Protein AF-A0A6A5AKL3-F1 (afdb_monomer)

Foldseek 3Di:
DDDDDDPPPPPPPPPDPDPCVVVDDDVVRCVVPVPVPPPVPPDDQDFLVRVDPPRAKEWEAQPDPLLLVLLCVQLVGDYHYDHDLDQADPVQGGDGWIDTRRDIGHPVCSVVVCVVPGNNQCVVDDPVVVVVLVVLVCLCVVQVVLLVLCQCQVPPVNVVPPNLVVNLVSYDPPVSVVVSVVVSVVSVVVSVVDPPQDDPVSSVVSVVVSVVVVVVQCVVECDPDSPHDGDDSSRSVPPD

Nearest PDB structures (foldseek):
  7vku-assembly1_C  TM=7.182E-01  e=6.098E-04  Saccharomyces cerevisiae S288C
  3lq7-assembly2_C-2  TM=6.218E-01  e=1.164E-03  Agrobacterium fabrum str. C58
  7e4i-assembly1_C  TM=6.374E-01  e=1.473E-03  Saccharomyces cerevisiae S288C

Radius of gyration: 26.68 Å; Cα contacts (8 Å, |Δi|>4): 228; chains: 1; bounding box: 89×41×74 Å

Mean predicted aligned error: 11.97 Å

Solvent-accessible surface area (backbone atoms only — not comparable to full-atom values): 14166 Å² total; per-residue (Å²): 142,82,80,90,87,80,90,78,74,87,81,65,81,76,70,72,74,59,87,65,58,77,75,50,80,49,70,69,56,42,70,75,40,59,65,82,73,35,81,88,62,69,71,76,83,42,44,12,81,75,74,37,98,83,48,57,35,32,38,38,23,47,64,86,57,56,52,62,55,37,46,30,60,77,59,68,52,77,65,44,82,41,80,46,73,52,65,55,43,96,90,78,42,64,54,35,33,36,40,28,64,68,43,79,34,50,56,89,48,38,63,59,51,42,38,74,77,71,54,54,67,66,71,88,51,52,73,68,57,49,54,50,49,52,53,51,47,49,47,43,59,65,50,46,47,50,40,48,49,38,49,46,45,58,35,67,66,45,19,65,73,48,47,39,56,54,51,32,71,61,30,58,87,72,51,28,70,51,51,47,55,53,50,33,55,52,50,41,49,53,51,68,70,44,85,86,61,89,44,76,66,53,38,51,50,53,44,50,54,52,51,51,54,54,48,56,48,39,73,73,25,89,37,96,30,74,76,17,90,51,83,43,70,69,57,34,69,72,72,119

InterPro domains:
  IPR019564 Mitochondrial outer membrane transport complex Sam37/metaxin, N-terminal domain [PF10568] (68-181)
  IPR050931 Mitochondrial Protein Transport Metaxin [PTHR12289] (57-230)

Organism: Aphanomyces astaci (NCBI:txid112090)

Structure (mmCIF, N/CA/C/O backbone):
data_AF-A0A6A5AKL3-F1
#
_entry.id   AF-A0A6A5AKL3-F1
#
loop_
_atom_site.group_PDB
_atom_site.id
_atom_site.type_symbol
_atom_site.label_atom_id
_atom_site.label_alt_id
_atom_site.label_comp_id
_atom_site.label_asym_id
_atom_site.label_entity_id
_atom_site.label_seq_id
_atom_site.pdbx_PDB_ins_code
_atom_site.Cartn_x
_atom_site.Cartn_y
_atom_site.Cartn_z
_atom_site.occupancy
_atom_site.B_iso_or_equiv
_atom_site.auth_seq_id
_atom_site.auth_comp_id
_atom_site.auth_asym_id
_atom_site.auth_atom_id
_atom_site.pdbx_PDB_model_num
ATOM 1 N N . MET A 1 1 ? -70.020 0.645 -52.527 1.00 44.66 1 MET A N 1
ATOM 2 C CA . MET A 1 1 ? -70.158 -0.423 -51.517 1.00 44.66 1 MET A CA 1
ATOM 3 C C . MET A 1 1 ? -69.100 -1.466 -51.843 1.00 44.66 1 MET A C 1
ATOM 5 O O . MET A 1 1 ? -69.405 -2.427 -52.521 1.00 44.66 1 MET A O 1
ATOM 9 N N . THR A 1 2 ? -67.854 -1.136 -51.493 1.00 36.78 2 THR A N 1
ATOM 10 C CA . THR A 1 2 ? -66.555 -1.801 -51.758 1.00 36.78 2 THR A CA 1
ATOM 11 C C . THR A 1 2 ? -65.515 -0.723 -51.408 1.00 36.78 2 THR A C 1
ATOM 13 O O . THR A 1 2 ? -65.758 0.434 -51.743 1.00 36.78 2 THR A O 1
ATOM 16 N N . ASP A 1 3 ? -64.355 -0.924 -50.810 1.00 37.22 3 ASP A N 1
ATOM 17 C CA . ASP A 1 3 ? -63.702 -2.020 -50.105 1.00 37.22 3 ASP A CA 1
ATOM 18 C C . ASP A 1 3 ? -62.396 -1.398 -49.533 1.00 37.22 3 ASP A C 1
ATOM 20 O O . ASP A 1 3 ? -61.970 -0.340 -50.000 1.00 37.22 3 ASP A O 1
ATOM 24 N N . ILE A 1 4 ? -61.752 -2.091 -48.593 1.00 47.25 4 ILE A N 1
ATOM 25 C CA . ILE A 1 4 ? -60.318 -1.999 -48.245 1.00 47.25 4 ILE A CA 1
ATOM 26 C C . ILE A 1 4 ? -59.830 -0.772 -47.447 1.00 47.25 4 ILE A C 1
ATOM 28 O O . ILE A 1 4 ? -59.664 0.332 -47.957 1.00 47.25 4 ILE A O 1
ATOM 32 N N . GLY A 1 5 ? -59.366 -1.058 -46.225 1.00 47.16 5 GLY A N 1
ATOM 33 C CA . GLY A 1 5 ? -58.162 -0.418 -45.684 1.00 47.16 5 GLY A CA 1
ATOM 34 C C . GLY A 1 5 ? -58.292 0.074 -44.249 1.00 47.16 5 GLY A C 1
ATOM 35 O O . GLY A 1 5 ? -58.806 1.158 -44.009 1.00 47.16 5 GLY A O 1
ATOM 36 N N . GLY A 1 6 ? -57.752 -0.686 -43.292 1.00 40.28 6 GLY A N 1
ATOM 37 C CA . GLY A 1 6 ? -57.503 -0.145 -41.949 1.00 40.28 6 GLY A CA 1
ATOM 38 C C . GLY A 1 6 ? -57.246 -1.150 -40.826 1.00 40.28 6 GLY A C 1
ATOM 39 O O . GLY A 1 6 ? -57.040 -0.732 -39.695 1.00 40.28 6 GLY A O 1
ATOM 40 N N . GLY A 1 7 ? -57.267 -2.459 -41.095 1.00 45.94 7 GLY A N 1
ATOM 41 C CA . GLY A 1 7 ? -57.290 -3.487 -40.046 1.00 45.94 7 GLY A CA 1
ATOM 42 C C . GLY A 1 7 ? -55.965 -4.158 -39.668 1.00 45.94 7 GLY A C 1
ATOM 43 O O . GLY A 1 7 ? -56.026 -5.221 -39.071 1.00 45.94 7 GLY A O 1
ATOM 44 N N . LEU A 1 8 ? -54.788 -3.625 -40.022 1.00 44.31 8 LEU A N 1
ATOM 45 C CA . LEU A 1 8 ? -53.516 -4.354 -39.811 1.00 44.31 8 LEU A CA 1
ATOM 46 C C . LEU A 1 8 ? -52.379 -3.564 -39.143 1.00 44.31 8 LEU A C 1
ATOM 48 O O . LEU A 1 8 ? -51.276 -4.085 -39.034 1.00 44.31 8 LEU A O 1
ATOM 52 N N . LEU A 1 9 ? -52.618 -2.337 -38.665 1.00 41.00 9 LEU A N 1
ATOM 53 C CA . LEU A 1 9 ? -51.565 -1.531 -38.020 1.00 41.00 9 LEU A CA 1
ATOM 54 C C . LEU A 1 9 ? -51.742 -1.330 -36.508 1.00 41.00 9 LEU A C 1
ATOM 56 O O . LEU A 1 9 ? -50.856 -0.765 -35.879 1.00 41.00 9 LEU A O 1
ATOM 60 N N . ASN A 1 10 ? -52.831 -1.826 -35.912 1.00 41.34 10 ASN A N 1
ATOM 61 C CA . ASN A 1 10 ? -53.106 -1.646 -34.478 1.00 41.34 10 ASN A CA 1
ATOM 62 C C . ASN A 1 10 ? -52.738 -2.863 -33.608 1.00 41.34 10 ASN A C 1
ATOM 64 O O . ASN A 1 10 ? -52.933 -2.810 -32.399 1.00 41.34 10 ASN A O 1
ATOM 68 N N . GLU A 1 11 ? -52.217 -3.945 -34.195 1.00 45.84 11 GLU A N 1
ATOM 69 C CA . GLU A 1 11 ? -51.835 -5.168 -33.460 1.00 45.84 11 GLU A CA 1
ATOM 70 C C . GLU A 1 11 ? -50.323 -5.370 -33.307 1.00 45.84 11 GLU A C 1
ATOM 72 O O . GLU A 1 11 ? -49.887 -6.365 -32.731 1.00 45.84 11 GLU A O 1
ATOM 77 N N . VAL A 1 12 ? -49.503 -4.426 -33.769 1.00 48.28 12 VAL A N 1
ATOM 78 C CA . VAL A 1 12 ? -48.074 -4.444 -33.452 1.00 48.28 12 VAL A CA 1
ATOM 79 C C . VAL A 1 12 ? -47.842 -3.417 -32.361 1.00 48.28 12 VAL A C 1
ATOM 81 O O . VAL A 1 12 ? -47.685 -2.227 -32.629 1.00 48.28 12 VAL A O 1
ATOM 84 N N . ASP A 1 13 ? -47.858 -3.889 -31.118 1.00 49.56 13 ASP A N 1
ATOM 85 C CA . ASP A 1 13 ? -47.362 -3.122 -29.986 1.00 49.56 13 ASP A CA 1
ATOM 86 C C . ASP A 1 13 ? -45.856 -2.893 -30.197 1.00 49.56 13 ASP A C 1
ATOM 88 O O . ASP A 1 13 ? -45.014 -3.750 -29.935 1.00 49.56 13 ASP A O 1
ATOM 92 N N . LEU A 1 14 ? -45.532 -1.749 -30.804 1.00 47.88 14 LEU A N 1
ATOM 93 C CA . LEU A 1 14 ? -44.171 -1.272 -31.054 1.00 47.88 14 LEU A CA 1
ATOM 94 C C . LEU A 1 14 ? -43.580 -0.591 -29.814 1.00 47.88 14 LEU A C 1
ATOM 96 O O . LEU A 1 14 ? -42.524 0.045 -29.910 1.00 47.88 14 LEU A O 1
ATOM 100 N N . SER A 1 15 ? -44.243 -0.688 -28.655 1.00 52.50 15 SER A N 1
ATOM 101 C CA . SER A 1 15 ? -43.593 -0.345 -27.404 1.00 52.50 15 SER A CA 1
ATOM 102 C C . SER A 1 15 ? -42.439 -1.325 -27.215 1.00 52.50 15 SER A C 1
ATOM 104 O O . SER A 1 15 ? -42.601 -2.521 -26.980 1.00 52.50 15 SER A O 1
ATOM 106 N N . PHE A 1 16 ? -41.221 -0.824 -27.417 1.00 43.81 16 PHE A N 1
ATOM 107 C CA . PHE A 1 16 ? -40.045 -1.562 -26.999 1.00 43.81 16 PHE A CA 1
ATOM 108 C C . PHE A 1 16 ? -40.252 -1.882 -25.518 1.00 43.81 16 PHE A C 1
ATOM 110 O O . PHE A 1 16 ? -40.498 -0.938 -24.758 1.00 43.81 16 PHE A O 1
ATOM 117 N N . PRO A 1 17 ? -40.193 -3.163 -25.103 1.00 54.91 17 PRO A N 1
ATOM 118 C CA . PRO A 1 17 ? -40.265 -3.489 -23.692 1.00 54.91 17 PRO A CA 1
ATOM 119 C C . PRO A 1 17 ? -39.217 -2.635 -22.994 1.00 54.91 17 PRO A C 1
ATOM 121 O O . PRO A 1 17 ? -38.074 -2.547 -23.467 1.00 54.91 17 PRO A O 1
ATOM 124 N N . ASP A 1 18 ? -39.638 -1.937 -21.938 1.00 50.28 18 ASP A N 1
ATOM 125 C CA . ASP A 1 18 ? -38.738 -1.116 -21.145 1.00 50.28 18 ASP A CA 1
ATOM 126 C C . ASP A 1 18 ? -37.506 -1.976 -20.849 1.00 50.28 18 ASP A C 1
ATOM 128 O O . ASP A 1 18 ? -37.629 -3.120 -20.405 1.00 50.28 18 ASP A O 1
ATOM 132 N N . ARG A 1 19 ? -36.306 -1.485 -21.179 1.00 51.09 19 ARG A N 1
ATOM 133 C CA . ARG A 1 19 ? -35.069 -2.286 -21.087 1.00 51.09 19 ARG A CA 1
ATOM 134 C C . ARG A 1 19 ? -34.845 -2.834 -19.672 1.00 51.09 19 ARG A C 1
ATOM 136 O O . ARG A 1 19 ? -34.068 -3.768 -19.489 1.00 51.09 19 ARG A O 1
ATOM 143 N N . ASN A 1 20 ? -35.537 -2.264 -18.689 1.00 46.25 20 ASN A N 1
ATOM 144 C CA . ASN A 1 20 ? -35.515 -2.666 -17.294 1.00 46.25 20 ASN A CA 1
ATOM 145 C C . ASN A 1 20 ? -36.512 -3.788 -16.936 1.00 46.25 20 ASN A C 1
ATOM 147 O O . ASN A 1 20 ? -36.347 -4.407 -15.887 1.00 46.25 20 ASN A O 1
ATOM 151 N N . ASP A 1 21 ? -37.501 -4.107 -17.775 1.00 47.94 21 ASP A N 1
ATOM 152 C CA . ASP A 1 21 ? -38.550 -5.095 -17.463 1.00 47.94 21 ASP A CA 1
ATOM 153 C C . ASP A 1 21 ? -38.011 -6.541 -17.484 1.00 47.94 21 ASP A C 1
ATOM 155 O O . ASP A 1 21 ? -38.439 -7.408 -16.725 1.00 47.94 21 ASP A O 1
ATOM 159 N N . THR A 1 22 ? -36.946 -6.794 -18.254 1.00 52.81 22 THR A N 1
ATOM 160 C CA . THR A 1 22 ? -36.224 -8.080 -18.254 1.00 52.81 22 THR A CA 1
ATOM 161 C C . THR A 1 22 ? -35.402 -8.335 -16.988 1.00 52.81 22 THR A C 1
ATOM 163 O O . THR A 1 22 ? -34.909 -9.447 -16.795 1.00 52.81 22 THR A O 1
ATOM 166 N N . L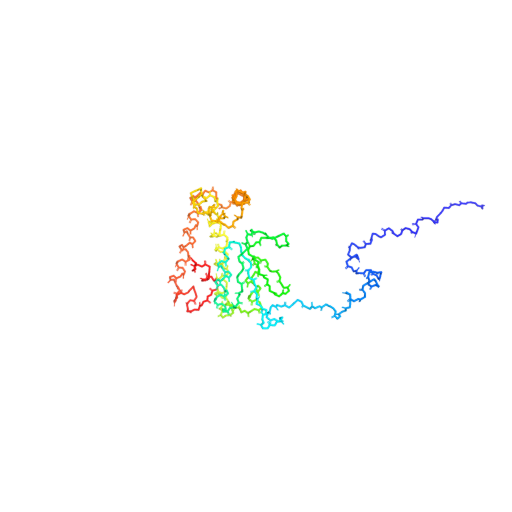EU A 1 23 ? -35.216 -7.325 -16.128 1.00 55.66 23 LEU A N 1
ATOM 167 C CA . LEU A 1 23 ? -34.532 -7.489 -14.839 1.00 55.66 23 LEU A CA 1
ATOM 168 C C . LEU A 1 23 ? -35.461 -8.085 -13.777 1.00 55.66 23 LEU A C 1
ATOM 170 O O . LEU A 1 23 ? -34.989 -8.638 -12.779 1.00 55.66 23 LEU A O 1
ATOM 174 N N . LEU A 1 24 ? -36.776 -7.992 -13.989 1.00 64.75 24 LEU A N 1
ATOM 175 C CA . LEU A 1 24 ? -37.756 -8.659 -13.153 1.00 64.75 24 LEU A CA 1
ATOM 176 C C . LEU A 1 24 ? -38.041 -10.060 -13.721 1.00 64.75 24 LEU A C 1
ATOM 178 O O . LEU A 1 24 ? -38.253 -10.227 -14.920 1.00 64.75 24 LEU A O 1
ATOM 182 N N . PRO A 1 25 ? -38.040 -11.107 -12.879 1.00 64.12 25 PRO A N 1
ATOM 183 C CA . PRO A 1 25 ? -38.287 -12.463 -13.347 1.00 64.12 25 PRO A CA 1
ATOM 184 C C . PRO A 1 25 ? -39.686 -12.572 -13.962 1.00 64.12 25 PRO A C 1
ATOM 186 O O . PRO A 1 25 ? -40.683 -12.285 -13.293 1.00 64.12 25 PRO A O 1
ATOM 189 N N . THR A 1 26 ? -39.765 -13.041 -15.207 1.00 75.56 26 THR A N 1
ATOM 190 C CA . THR A 1 26 ? -41.035 -13.351 -15.879 1.00 75.56 26 THR A CA 1
ATOM 191 C C . THR A 1 26 ? -41.8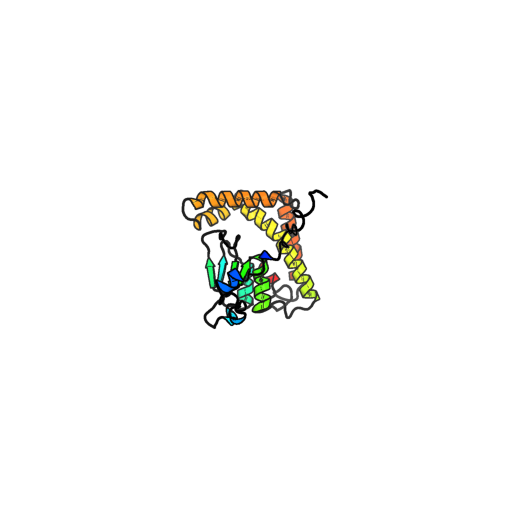07 -14.424 -15.114 1.00 75.56 26 THR A C 1
ATOM 193 O O . THR A 1 26 ? -41.207 -15.287 -14.466 1.00 75.56 26 THR A O 1
ATOM 196 N N . ASP A 1 27 ? -43.133 -14.449 -15.216 1.00 74.44 27 ASP A N 1
ATOM 197 C CA . ASP A 1 27 ? -43.942 -15.444 -14.496 1.00 74.44 27 ASP A CA 1
ATOM 198 C C . ASP A 1 27 ? -43.612 -16.884 -14.907 1.00 74.44 27 ASP A C 1
ATOM 200 O O . ASP A 1 27 ? -43.613 -17.789 -14.072 1.00 74.44 27 ASP A O 1
ATOM 204 N N . ARG A 1 28 ? -43.176 -17.082 -16.157 1.00 71.06 28 ARG A N 1
ATOM 205 C CA . ARG A 1 28 ? -42.618 -18.352 -16.638 1.00 71.06 28 ARG A CA 1
ATOM 206 C C . ARG A 1 28 ? -41.357 -18.760 -15.869 1.00 71.06 28 ARG A C 1
ATOM 208 O O . ARG A 1 28 ? -41.221 -19.923 -15.496 1.00 71.06 28 ARG A O 1
ATOM 215 N N . SER A 1 29 ? -40.448 -17.819 -15.606 1.00 67.12 29 SER A N 1
ATOM 216 C CA . SER A 1 29 ? -39.225 -18.072 -14.829 1.00 67.12 29 SER A CA 1
ATOM 217 C C . SER A 1 29 ? -39.513 -18.323 -13.343 1.00 67.12 29 SER A C 1
ATOM 219 O O . SER A 1 29 ? -38.907 -19.213 -12.745 1.00 67.12 29 SER A O 1
ATOM 221 N N . LYS A 1 30 ? -40.502 -17.627 -12.763 1.00 70.06 30 LYS A N 1
ATOM 222 C CA . LYS A 1 30 ? -40.974 -17.875 -11.391 1.00 70.06 30 LYS A CA 1
ATOM 223 C C . LYS A 1 30 ? -41.632 -19.247 -11.252 1.00 70.06 30 LYS A C 1
ATOM 225 O O . LYS A 1 30 ? -41.390 -19.930 -10.263 1.00 70.06 30 LYS A O 1
ATOM 230 N N . ALA A 1 31 ? -42.424 -19.663 -12.240 1.00 73.88 31 ALA A N 1
ATOM 231 C CA . ALA A 1 31 ? -43.065 -20.976 -12.258 1.00 73.88 31 ALA A CA 1
ATOM 232 C C . ALA A 1 31 ? -42.055 -22.118 -12.456 1.00 73.88 31 ALA A C 1
ATOM 234 O O . ALA A 1 31 ? -42.202 -23.175 -11.847 1.00 73.88 31 ALA A O 1
ATOM 235 N N . ALA A 1 32 ? -41.010 -21.899 -13.263 1.00 76.88 32 ALA A N 1
ATOM 236 C CA . ALA A 1 32 ? -39.935 -22.869 -13.468 1.00 76.88 32 ALA A CA 1
ATOM 237 C C . ALA A 1 32 ? -39.064 -23.063 -12.216 1.00 76.88 32 ALA A C 1
ATOM 239 O O . ALA A 1 32 ? -38.547 -24.157 -11.992 1.00 76.88 32 ALA A O 1
ATOM 240 N N . ASN A 1 33 ? -38.897 -22.019 -11.395 1.00 63.72 33 ASN A N 1
ATOM 241 C CA . ASN A 1 33 ? -38.080 -22.087 -10.187 1.00 63.72 33 ASN A CA 1
ATOM 242 C C . ASN A 1 33 ? -38.722 -21.325 -9.005 1.00 63.72 33 ASN A C 1
ATOM 244 O O . ASN A 1 33 ? -38.250 -20.265 -8.591 1.00 63.72 33 ASN A O 1
ATOM 248 N N . PRO A 1 34 ? -39.807 -21.853 -8.408 1.00 65.31 34 PRO A N 1
ATOM 249 C CA . PRO A 1 34 ? -40.588 -21.130 -7.399 1.00 65.31 34 PRO A CA 1
ATOM 250 C C . PRO A 1 34 ? -39.818 -20.888 -6.092 1.00 65.31 34 PRO A C 1
ATOM 252 O O . PRO A 1 3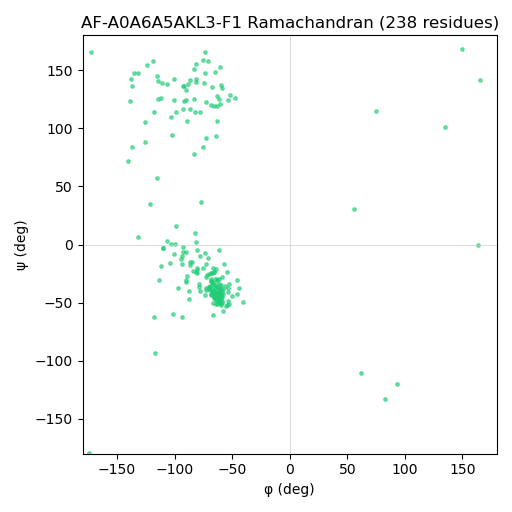4 ? -40.157 -19.990 -5.321 1.00 65.31 34 PRO A O 1
ATOM 255 N N . ARG A 1 35 ? -38.755 -21.666 -5.834 1.00 60.59 35 ARG A N 1
ATOM 256 C CA . ARG A 1 35 ? -37.922 -21.538 -4.629 1.00 60.59 35 ARG A CA 1
ATOM 257 C C . ARG A 1 35 ? -36.917 -20.389 -4.716 1.00 60.59 35 ARG A C 1
ATOM 259 O O . ARG A 1 35 ? -36.716 -19.723 -3.708 1.00 60.59 35 ARG A O 1
ATOM 266 N N . SER A 1 36 ? -36.328 -20.105 -5.880 1.00 60.03 36 SER A N 1
ATOM 267 C CA . SER A 1 36 ? -35.294 -19.059 -6.012 1.00 60.03 36 SER A CA 1
ATOM 268 C C . SER A 1 36 ? -35.830 -17.643 -5.790 1.00 60.03 36 SER A C 1
ATOM 270 O O . SER A 1 36 ? -35.084 -16.754 -5.391 1.00 60.03 36 SER A O 1
ATOM 272 N N . PHE A 1 37 ? -37.131 -17.435 -6.010 1.00 58.38 37 PHE A N 1
ATOM 273 C CA . PHE A 1 37 ? -37.787 -16.131 -5.875 1.00 58.38 37 PHE A CA 1
ATOM 274 C C . PHE A 1 37 ? -38.607 -15.984 -4.590 1.00 58.38 37 PHE A C 1
ATOM 276 O O . PHE A 1 37 ? -39.185 -14.924 -4.339 1.00 58.38 37 PHE A O 1
ATOM 283 N N . GLY A 1 38 ? -38.642 -17.016 -3.743 1.00 60.53 38 GLY A N 1
ATOM 284 C CA . GLY A 1 38 ? -39.269 -16.922 -2.433 1.00 60.53 38 GLY A CA 1
ATOM 285 C C . GLY A 1 38 ? -38.544 -15.890 -1.569 1.00 60.53 38 GLY A C 1
ATOM 286 O O . GLY A 1 38 ? -37.338 -15.985 -1.360 1.00 60.53 38 GLY A O 1
ATOM 287 N N . ARG A 1 39 ? -39.275 -14.926 -0.994 1.00 57.94 39 ARG A N 1
ATOM 288 C CA . ARG A 1 39 ? -38.720 -13.888 -0.095 1.00 57.94 39 ARG A CA 1
ATOM 289 C C . ARG A 1 39 ? -37.927 -14.473 1.089 1.00 57.94 39 ARG A C 1
ATOM 291 O O . ARG A 1 39 ? -37.042 -13.810 1.611 1.00 57.94 39 ARG A O 1
ATOM 298 N N . LYS A 1 40 ? -38.210 -15.728 1.461 1.00 57.25 40 LYS A N 1
ATOM 299 C CA . LYS A 1 40 ? -37.505 -16.507 2.495 1.00 57.25 40 LYS A CA 1
ATOM 300 C C . LYS A 1 40 ? -36.101 -16.993 2.088 1.00 57.25 40 LYS A C 1
ATOM 302 O O . LYS A 1 40 ? -35.345 -17.381 2.966 1.00 57.25 40 LYS A O 1
ATOM 307 N N . VAL A 1 41 ? -35.757 -16.998 0.796 1.00 57.28 41 VAL A N 1
ATOM 308 C CA . VAL A 1 41 ? -34.476 -17.523 0.271 1.00 57.28 41 VAL A CA 1
ATOM 309 C C . VAL A 1 41 ? -33.411 -16.430 0.116 1.00 57.28 41 VAL A C 1
ATOM 311 O O . VAL A 1 41 ? -32.230 -16.739 -0.016 1.00 57.28 41 VAL A O 1
ATOM 314 N N . ARG A 1 42 ? -33.781 -15.144 0.203 1.00 58.44 42 ARG A N 1
ATOM 315 C CA . ARG A 1 42 ? -32.807 -14.042 0.236 1.00 58.44 42 ARG A CA 1
ATOM 316 C C . ARG A 1 42 ? -32.098 -14.018 1.592 1.00 58.44 42 ARG A C 1
ATOM 318 O O . ARG A 1 42 ? -32.575 -13.396 2.536 1.00 58.44 42 ARG A O 1
ATOM 325 N N . VAL A 1 43 ? -30.970 -14.714 1.682 1.00 66.06 43 VAL A N 1
ATOM 326 C CA . VAL A 1 43 ? -30.049 -14.608 2.816 1.00 66.06 43 VAL A CA 1
ATOM 327 C C . VAL A 1 43 ? -29.339 -13.260 2.697 1.00 66.06 43 VAL A C 1
ATOM 329 O O . VAL A 1 43 ? -28.751 -12.973 1.655 1.00 66.06 43 VAL A O 1
ATOM 332 N N . LEU A 1 44 ? -29.434 -12.409 3.724 1.00 74.38 44 LEU A N 1
ATOM 333 C CA . LEU A 1 44 ? -28.621 -11.192 3.770 1.00 74.38 44 LEU A CA 1
ATOM 334 C C . LEU A 1 44 ? -27.142 -11.608 3.752 1.00 74.38 44 LEU A C 1
ATOM 336 O O . LEU A 1 44 ? -26.803 -12.568 4.449 1.00 74.38 44 LEU A O 1
ATOM 340 N N . PRO A 1 45 ? -26.270 -10.937 2.981 1.00 76.81 45 PRO A N 1
ATOM 341 C CA . PRO A 1 45 ? -24.851 -11.241 3.024 1.00 76.81 45 PRO A CA 1
ATOM 342 C C . PRO A 1 45 ? -24.349 -10.994 4.447 1.00 76.81 45 PRO A C 1
ATOM 344 O O . PRO A 1 45 ? -24.494 -9.901 4.989 1.00 76.81 45 PRO A O 1
ATOM 347 N N . LYS A 1 46 ? -23.814 -12.050 5.052 1.00 81.31 46 LYS A N 1
ATOM 348 C CA . LYS A 1 46 ? -23.231 -12.039 6.392 1.00 81.31 46 LYS A CA 1
ATOM 349 C C . LYS A 1 46 ? -21.716 -11.967 6.291 1.00 81.31 46 LYS A C 1
ATOM 351 O O . LYS A 1 46 ? -21.121 -12.604 5.415 1.00 81.31 46 LYS A O 1
ATOM 356 N N . THR A 1 47 ? -21.104 -11.223 7.201 1.00 82.75 47 THR A N 1
ATOM 357 C CA . THR A 1 47 ? -19.648 -11.219 7.392 1.00 82.75 47 THR A CA 1
ATOM 358 C C . THR A 1 47 ? -19.203 -12.510 8.078 1.00 82.75 47 THR A C 1
ATOM 360 O O . THR A 1 47 ? -20.012 -13.245 8.651 1.00 82.75 47 THR A O 1
ATOM 363 N N . SER A 1 48 ? -17.903 -12.802 8.059 1.00 80.06 48 SER A N 1
ATOM 364 C CA . SER A 1 48 ? -17.326 -13.959 8.762 1.00 80.06 48 SER A CA 1
ATOM 365 C C . SER A 1 48 ? -17.660 -13.928 10.250 1.00 80.06 48 SER A C 1
ATOM 367 O O . SER A 1 48 ? -17.933 -14.969 10.837 1.00 80.06 48 SER A O 1
ATOM 369 N N . ALA A 1 49 ? -17.709 -12.730 10.842 1.00 77.44 49 ALA A N 1
ATOM 370 C CA . ALA A 1 49 ? -18.067 -12.548 12.245 1.00 77.44 49 ALA A CA 1
ATOM 371 C C . ALA A 1 49 ? -19.497 -13.030 12.557 1.00 77.44 49 ALA A C 1
ATOM 373 O O . ALA A 1 49 ? -19.747 -13.597 13.618 1.00 77.44 49 ALA A O 1
ATOM 374 N N . GLU A 1 50 ? -20.428 -12.842 11.620 1.00 80.62 50 GLU A N 1
ATOM 375 C CA . GLU A 1 50 ? -21.831 -13.246 11.754 1.00 80.62 50 GLU A CA 1
ATOM 376 C C . GLU A 1 50 ? -22.098 -14.696 11.318 1.00 80.62 50 GLU A C 1
ATOM 378 O O . GLU A 1 50 ? -23.150 -15.259 11.638 1.00 80.62 50 GLU A O 1
ATOM 383 N N . LEU A 1 51 ? -21.178 -15.301 10.559 1.00 75.12 51 LEU A N 1
ATOM 384 C CA . LEU A 1 51 ? -21.323 -16.652 10.013 1.00 75.12 51 LEU A CA 1
ATOM 385 C C . LEU A 1 51 ? -20.962 -17.747 11.038 1.00 75.12 51 LEU A C 1
ATOM 387 O O . LEU A 1 51 ? -21.467 -18.863 10.931 1.00 75.12 51 LEU A O 1
ATOM 391 N N . GLY A 1 52 ? -20.150 -17.428 12.053 1.00 73.56 52 GLY A N 1
ATOM 392 C CA . GLY A 1 52 ? -19.838 -18.310 13.185 1.00 73.56 52 GLY A CA 1
ATOM 393 C C . GLY A 1 52 ? -18.434 -18.089 13.762 1.00 73.56 52 GLY A C 1
ATOM 394 O O . GLY A 1 52 ? -17.597 -17.439 13.148 1.00 73.56 52 GLY A O 1
ATOM 395 N N . SER A 1 53 ? -18.147 -18.670 14.934 1.00 62.91 53 SER A N 1
ATOM 396 C CA . SER A 1 53 ? -16.870 -18.488 15.656 1.00 62.91 53 SER A CA 1
ATOM 397 C C . SER A 1 53 ? -15.629 -19.027 14.930 1.00 62.91 53 SER A C 1
ATOM 399 O O . SER A 1 53 ? -14.514 -18.591 15.223 1.00 62.91 53 SER A O 1
ATOM 401 N N . ASP A 1 54 ? -15.812 -19.959 13.991 1.00 71.38 54 ASP A N 1
ATOM 402 C CA . ASP A 1 54 ? -14.723 -20.564 13.213 1.00 71.38 54 ASP A CA 1
ATOM 403 C C . ASP A 1 54 ? -14.461 -19.858 11.875 1.00 71.38 54 ASP A C 1
ATOM 405 O O . ASP A 1 54 ? -13.387 -20.026 11.293 1.00 71.38 54 ASP A O 1
ATOM 409 N N . ALA A 1 55 ? -15.399 -19.036 11.391 1.00 74.94 55 ALA A N 1
ATOM 410 C CA . ALA A 1 55 ? -15.222 -18.294 10.151 1.00 74.94 55 ALA A CA 1
ATOM 411 C C . ALA A 1 55 ? -14.324 -17.078 10.407 1.00 74.94 55 ALA A C 1
ATOM 413 O O . ALA A 1 55 ? -14.678 -16.151 11.135 1.00 74.94 55 ALA A O 1
ATOM 414 N N . ARG A 1 56 ? -13.131 -17.083 9.805 1.00 84.25 56 ARG A N 1
ATOM 415 C CA . ARG A 1 56 ? -12.176 -15.975 9.895 1.00 84.25 56 ARG A CA 1
ATOM 416 C C . ARG A 1 56 ? -12.047 -15.286 8.542 1.00 84.25 56 ARG A C 1
ATOM 418 O O . ARG A 1 56 ? -11.936 -15.988 7.535 1.00 84.25 56 ARG A O 1
ATOM 425 N N . PRO A 1 57 ? -11.985 -13.946 8.515 1.00 89.62 57 PRO A N 1
ATOM 426 C CA . PRO A 1 57 ? -11.697 -13.224 7.289 1.00 89.62 57 PRO A CA 1
ATOM 427 C C . PRO A 1 57 ? -10.331 -13.654 6.736 1.00 89.62 57 PRO A C 1
ATOM 429 O O . PRO A 1 57 ? -9.351 -13.791 7.481 1.00 89.62 57 PRO A O 1
ATOM 432 N N . SER A 1 58 ? -10.271 -13.897 5.428 1.00 91.00 58 SER A N 1
ATOM 433 C CA . SER A 1 58 ? -9.061 -14.341 4.735 1.00 91.00 58 SER A CA 1
ATOM 434 C C . SER A 1 58 ? -8.572 -13.281 3.757 1.00 91.00 58 SER A C 1
ATOM 436 O O . SER A 1 58 ? -9.314 -12.804 2.903 1.00 91.00 58 SER A O 1
ATOM 438 N N . LEU A 1 59 ? -7.310 -12.884 3.905 1.00 92.38 59 LEU A N 1
ATOM 439 C CA . LEU A 1 59 ? -6.662 -11.900 3.046 1.00 92.38 59 LEU A CA 1
ATOM 440 C C . LEU A 1 59 ? -5.825 -12.638 2.006 1.00 92.38 59 LEU A C 1
ATOM 442 O O . LEU A 1 59 ? -4.830 -13.277 2.352 1.00 92.38 59 LEU A O 1
ATOM 446 N N . HIS A 1 60 ? -6.218 -12.528 0.744 1.00 91.81 60 HIS A N 1
ATOM 447 C CA . HIS A 1 60 ? -5.445 -13.023 -0.383 1.00 91.81 60 HIS A CA 1
ATOM 448 C C . HIS A 1 60 ? -4.537 -11.909 -0.889 1.00 91.81 60 HIS A C 1
ATOM 450 O O . HIS A 1 60 ? -5.005 -10.827 -1.240 1.00 91.81 60 HIS A O 1
ATOM 456 N N . GLN A 1 61 ? -3.237 -12.169 -0.940 1.00 91.00 61 GLN A N 1
ATOM 457 C CA . GLN A 1 61 ? -2.248 -11.188 -1.376 1.00 91.00 61 GLN A CA 1
ATOM 458 C C . GLN A 1 61 ? -1.212 -11.842 -2.284 1.00 91.00 61 GLN A C 1
ATOM 460 O O . GLN A 1 61 ? -0.824 -12.987 -2.060 1.00 91.00 61 GLN A O 1
ATOM 465 N N . PHE A 1 62 ? -0.773 -11.122 -3.312 1.00 88.06 62 PHE A N 1
ATOM 466 C CA . PHE A 1 62 ? 0.354 -11.535 -4.151 1.00 88.06 62 PHE A CA 1
ATOM 467 C C . PHE A 1 62 ? 1.610 -10.768 -3.743 1.00 88.06 62 PHE A C 1
ATOM 469 O O . PHE A 1 62 ? 2.574 -11.353 -3.253 1.00 88.06 62 PHE A O 1
ATOM 476 N N . PHE A 1 63 ? 1.552 -9.439 -3.846 1.00 86.50 63 PHE A N 1
ATOM 477 C CA . PHE A 1 63 ? 2.462 -8.568 -3.116 1.00 86.50 63 PHE A CA 1
ATOM 478 C C . PHE A 1 63 ? 1.949 -8.391 -1.687 1.00 86.50 63 PHE A C 1
ATOM 480 O O . PHE A 1 63 ? 0.734 -8.324 -1.489 1.00 86.50 63 PHE A O 1
ATOM 487 N N . PRO A 1 64 ? 2.838 -8.342 -0.686 1.00 85.44 64 PRO A N 1
ATOM 488 C CA . PRO A 1 64 ? 2.417 -8.185 0.696 1.00 85.44 64 PRO A CA 1
ATOM 489 C C . PRO A 1 64 ? 1.709 -6.836 0.886 1.00 85.44 64 PRO A C 1
ATOM 491 O O . PRO A 1 64 ? 2.297 -5.778 0.671 1.00 85.44 64 PRO A O 1
ATOM 494 N N . ALA A 1 65 ? 0.443 -6.883 1.299 1.00 88.25 65 ALA A N 1
ATOM 495 C CA . ALA A 1 65 ? -0.367 -5.703 1.592 1.00 88.25 65 ALA A CA 1
ATOM 496 C C . ALA A 1 65 ? -0.077 -5.221 3.019 1.00 88.25 65 ALA A C 1
ATOM 498 O O . ALA A 1 65 ? -0.799 -5.540 3.969 1.00 88.25 65 ALA A O 1
ATOM 499 N N . TRP A 1 66 ? 1.057 -4.538 3.191 1.00 88.25 66 TRP A N 1
ATOM 500 C CA . TRP A 1 66 ? 1.560 -4.158 4.513 1.00 88.25 66 TRP A CA 1
ATOM 501 C C . TRP A 1 66 ? 0.615 -3.245 5.287 1.00 88.25 66 TRP A C 1
ATOM 503 O O . TRP A 1 66 ? 0.500 -3.373 6.502 1.00 88.25 66 TRP A O 1
ATOM 513 N N . ASP A 1 67 ? -0.101 -2.380 4.582 1.00 88.12 67 ASP A N 1
ATOM 514 C CA . ASP A 1 67 ? -1.100 -1.473 5.131 1.00 88.12 67 ASP A CA 1
ATOM 515 C C . ASP A 1 67 ? -2.254 -2.225 5.813 1.00 88.12 67 ASP A C 1
ATOM 517 O O . ASP A 1 67 ? -2.570 -1.966 6.976 1.00 88.12 67 ASP A O 1
ATOM 521 N N . VAL A 1 68 ? -2.836 -3.212 5.127 1.00 90.44 68 VAL A N 1
ATOM 522 C CA . VAL A 1 68 ? -3.925 -4.048 5.647 1.00 90.44 68 VAL A CA 1
ATOM 523 C C . VAL A 1 68 ? -3.422 -4.943 6.777 1.00 90.44 68 VAL A C 1
ATOM 525 O O . VAL A 1 68 ? -4.090 -5.081 7.804 1.00 90.44 68 VAL A O 1
ATOM 528 N N . GLN A 1 69 ? -2.232 -5.534 6.625 1.00 91.19 69 GLN A N 1
ATOM 529 C CA . GLN A 1 69 ? -1.638 -6.373 7.668 1.00 91.19 69 GLN A CA 1
ATOM 530 C C . GLN A 1 69 ? -1.354 -5.579 8.947 1.00 91.19 69 GLN A C 1
ATOM 532 O O . GLN A 1 69 ? -1.651 -6.058 10.043 1.00 91.19 69 GLN A O 1
ATOM 537 N N . ALA A 1 70 ? -0.794 -4.375 8.822 1.00 89.25 70 ALA A N 1
ATOM 538 C CA . ALA A 1 70 ? -0.538 -3.493 9.950 1.00 89.25 70 ALA A CA 1
ATOM 539 C C . ALA A 1 70 ? -1.854 -3.086 10.618 1.00 89.25 70 ALA A C 1
ATOM 541 O O . ALA A 1 70 ? -1.995 -3.257 11.830 1.00 89.25 70 ALA A O 1
ATOM 542 N N . TYR A 1 71 ? -2.847 -2.653 9.831 1.00 89.00 71 TYR A N 1
ATOM 543 C CA . TYR A 1 71 ? -4.173 -2.298 10.338 1.00 89.00 71 TYR A CA 1
ATOM 544 C C . TYR A 1 71 ? -4.789 -3.432 11.162 1.00 89.00 71 TYR A C 1
ATOM 546 O O . TYR A 1 71 ? -5.219 -3.224 12.294 1.00 89.00 71 TYR A O 1
ATOM 554 N N . ALA A 1 72 ? -4.775 -4.653 10.630 1.00 89.69 72 ALA A N 1
ATOM 555 C CA . ALA A 1 72 ? -5.339 -5.810 11.307 1.00 89.69 72 ALA A CA 1
ATOM 556 C C . ALA A 1 72 ? -4.623 -6.158 12.614 1.00 89.69 72 ALA A C 1
ATOM 558 O O . ALA A 1 72 ? -5.278 -6.547 13.581 1.00 89.69 72 ALA A O 1
ATOM 559 N N . ARG A 1 73 ? -3.295 -5.990 12.665 1.00 88.94 73 ARG A N 1
ATOM 560 C CA . ARG A 1 73 ? -2.510 -6.187 13.891 1.00 88.94 73 ARG A CA 1
ATOM 561 C C . ARG A 1 73 ? -2.867 -5.151 14.954 1.00 88.94 73 ARG A C 1
ATOM 563 O O . ARG A 1 73 ? -3.103 -5.537 16.092 1.00 88.94 73 ARG A O 1
ATOM 570 N N . PHE A 1 74 ? -2.969 -3.872 14.591 1.00 85.81 74 PHE A N 1
ATOM 571 C CA . PHE A 1 74 ? -3.373 -2.815 15.530 1.00 85.81 74 PHE A CA 1
ATOM 572 C C . PHE A 1 74 ? -4.836 -2.934 15.969 1.00 85.81 74 PHE A C 1
ATOM 574 O O . PHE A 1 74 ? -5.183 -2.591 17.099 1.00 85.81 74 PHE A O 1
ATOM 581 N N . ALA A 1 75 ? -5.698 -3.448 15.094 1.00 86.75 75 ALA A N 1
ATOM 582 C CA . ALA A 1 75 ? -7.092 -3.726 15.404 1.00 86.75 75 ALA A CA 1
ATOM 583 C C . ALA A 1 75 ? -7.302 -5.056 16.155 1.00 86.75 75 ALA A C 1
ATOM 585 O O . ALA A 1 75 ? -8.427 -5.326 16.569 1.00 86.75 75 ALA A O 1
ATOM 586 N N . GLU A 1 76 ? -6.245 -5.856 16.357 1.00 87.81 76 GLU A N 1
ATOM 587 C CA . GLU A 1 76 ? -6.275 -7.194 16.975 1.00 87.81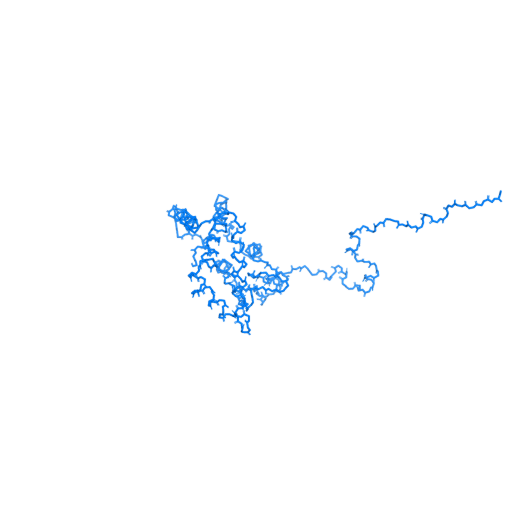 76 GLU A CA 1
ATOM 588 C C . GLU A 1 76 ? -7.239 -8.176 16.273 1.00 87.81 76 GLU A C 1
ATOM 590 O O . GLU A 1 76 ? -7.795 -9.095 16.879 1.00 87.81 76 GLU A O 1
ATOM 595 N N . ILE A 1 77 ? -7.428 -8.007 14.960 1.00 87.94 77 ILE A N 1
ATOM 596 C CA . ILE A 1 77 ? -8.309 -8.849 14.146 1.00 87.94 77 ILE A CA 1
ATOM 597 C C . ILE A 1 77 ? -7.551 -10.114 13.732 1.00 87.94 77 ILE A C 1
ATOM 599 O O . ILE A 1 77 ? -6.493 -10.059 13.101 1.00 87.94 77 ILE A O 1
ATOM 603 N N . LYS A 1 78 ? -8.119 -11.283 14.041 1.00 87.06 78 LYS A N 1
ATOM 604 C CA . LYS A 1 78 ? -7.570 -12.588 13.639 1.00 87.06 78 LYS A CA 1
ATOM 605 C C . LYS A 1 78 ? -7.824 -12.850 12.148 1.00 87.06 78 LYS A C 1
ATOM 607 O O . LYS A 1 78 ? -8.783 -13.534 11.798 1.00 87.06 78 LYS A O 1
ATOM 612 N N . LEU A 1 79 ? -6.958 -12.322 11.284 1.00 88.31 79 LEU A N 1
ATOM 613 C CA . LEU A 1 79 ? -6.970 -12.590 9.840 1.00 88.31 79 LEU A CA 1
ATOM 614 C C . LEU A 1 79 ? -6.181 -13.851 9.477 1.00 88.31 79 LEU A C 1
ATOM 616 O O . LEU A 1 79 ? -5.090 -14.088 9.998 1.00 88.31 79 LEU A O 1
ATOM 620 N N . HIS A 1 80 ? -6.699 -14.618 8.520 1.00 90.50 80 HIS A N 1
ATOM 621 C CA . HIS A 1 80 ? -5.951 -15.685 7.860 1.00 90.50 80 HIS A CA 1
ATOM 622 C C . HIS A 1 80 ? -5.275 -15.143 6.592 1.00 90.50 80 HIS A C 1
ATOM 624 O O . HIS A 1 80 ? -5.952 -14.706 5.664 1.00 90.50 80 HIS A O 1
ATOM 630 N N . MET A 1 81 ? -3.943 -15.156 6.540 1.00 91.25 81 MET A N 1
ATOM 631 C CA . MET A 1 81 ? -3.186 -14.651 5.389 1.00 91.25 81 MET A CA 1
ATOM 632 C C . MET A 1 81 ? -2.941 -15.776 4.384 1.00 91.25 81 MET A C 1
ATOM 634 O O . MET A 1 81 ? -2.363 -16.805 4.729 1.00 91.25 81 MET A O 1
ATOM 638 N N . VAL A 1 82 ? -3.360 -15.570 3.137 1.00 90.62 82 VAL A N 1
ATOM 639 C CA . VAL A 1 82 ? -3.149 -16.501 2.027 1.00 90.62 82 VAL A CA 1
ATOM 640 C C . VAL A 1 82 ? -2.296 -15.813 0.974 1.00 90.62 82 VAL A C 1
ATOM 642 O O . VAL A 1 82 ? -2.729 -14.860 0.325 1.00 90.62 82 VAL A O 1
ATOM 645 N N . ASN A 1 83 ? -1.080 -16.314 0.776 1.00 90.12 83 ASN A N 1
ATOM 646 C CA . ASN A 1 83 ? -0.226 -15.829 -0.299 1.00 90.12 83 ASN A CA 1
ATOM 647 C C . ASN A 1 83 ? -0.629 -16.523 -1.603 1.00 90.12 83 ASN A C 1
ATOM 649 O O . ASN A 1 83 ? -0.496 -17.740 -1.740 1.00 90.12 83 ASN A O 1
ATOM 653 N N . SER A 1 84 ? -1.151 -15.739 -2.541 1.00 86.75 84 SER A N 1
ATOM 654 C CA . SER A 1 84 ? -1.478 -16.195 -3.886 1.00 86.75 84 SER A CA 1
ATOM 655 C C . SER A 1 84 ? -0.205 -16.403 -4.699 1.00 86.75 84 SER A C 1
ATOM 657 O O . SER A 1 84 ? 0.773 -15.671 -4.554 1.00 86.75 84 SER A O 1
ATOM 659 N N . GLN A 1 85 ? -0.243 -17.380 -5.602 1.00 84.25 85 GLN A N 1
ATOM 660 C CA . GLN A 1 85 ? 0.813 -17.590 -6.591 1.00 84.25 85 GLN A CA 1
ATOM 661 C C . GLN A 1 85 ? 0.687 -16.649 -7.789 1.00 84.25 85 GLN A C 1
ATOM 663 O O . GLN A 1 85 ? 1.674 -16.430 -8.478 1.00 84.25 85 GLN A O 1
ATOM 668 N N . TYR A 1 86 ? -0.506 -16.108 -8.048 1.00 85.25 86 TYR A N 1
ATOM 669 C CA . TYR A 1 86 ? -0.792 -15.279 -9.217 1.00 85.25 86 TYR A CA 1
ATOM 670 C C . TYR A 1 86 ? -1.151 -13.851 -8.798 1.00 85.25 86 TYR A C 1
ATOM 672 O O . TYR A 1 86 ? -1.787 -13.683 -7.755 1.00 85.25 86 TYR A O 1
ATOM 680 N N . PRO A 1 87 ? -0.771 -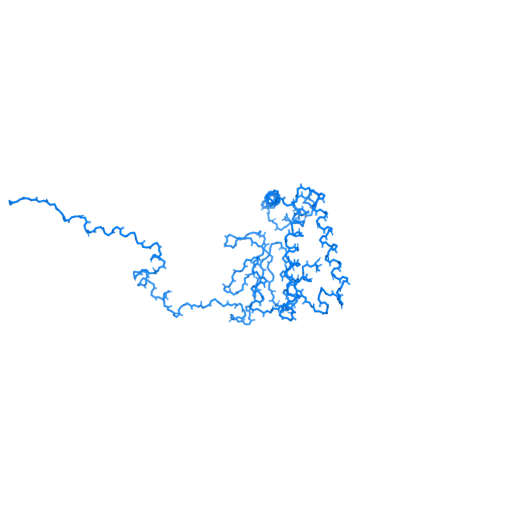12.832 -9.593 1.00 81.81 87 PRO A N 1
ATOM 681 C CA . PRO A 1 87 ? -1.025 -11.424 -9.278 1.00 81.81 87 PRO A CA 1
ATOM 682 C C . PRO A 1 87 ? -2.502 -11.022 -9.369 1.00 81.81 87 PRO A C 1
ATOM 684 O O . PRO A 1 87 ? -2.924 -10.078 -8.704 1.00 81.81 87 PRO A O 1
ATOM 687 N N . GLU A 1 88 ? -3.280 -11.735 -10.178 1.00 82.62 88 GLU A N 1
ATOM 688 C CA . GLU A 1 88 ? -4.681 -11.439 -10.462 1.00 82.62 88 GLU A CA 1
ATOM 689 C C . GLU A 1 88 ? -5.493 -12.739 -10.392 1.00 82.62 88 GLU A C 1
ATOM 691 O O . GLU A 1 88 ? -4.986 -13.817 -10.721 1.00 82.62 88 GLU A O 1
ATOM 696 N N . TYR A 1 89 ? -6.752 -12.633 -9.969 1.00 80.25 89 TYR A N 1
ATOM 697 C CA . TYR A 1 89 ? -7.739 -13.701 -10.098 1.00 80.25 89 TYR A CA 1
ATOM 698 C C . TYR A 1 89 ? -8.741 -13.351 -11.194 1.00 80.25 89 TYR A C 1
ATOM 700 O O . TYR A 1 89 ? -9.241 -12.231 -11.237 1.00 80.25 89 TYR A O 1
ATOM 708 N N . GLU A 1 90 ? -9.106 -14.334 -12.016 1.00 69.81 90 GLU A N 1
ATOM 709 C CA . GLU A 1 90 ? -10.047 -14.174 -13.139 1.00 69.81 90 GLU A CA 1
ATOM 710 C C . GLU A 1 90 ? -11.389 -13.541 -12.728 1.00 69.81 90 GLU A C 1
ATOM 712 O O . GLU A 1 90 ? -11.994 -12.794 -13.490 1.00 69.81 90 GLU A O 1
ATOM 717 N N . THR A 1 91 ? -11.867 -13.824 -11.513 1.00 68.44 91 THR A N 1
ATOM 718 C CA . THR A 1 91 ? -13.184 -13.376 -11.037 1.00 68.44 91 THR A CA 1
ATOM 719 C C . THR A 1 91 ? -13.168 -12.021 -10.340 1.00 68.44 91 THR A C 1
ATOM 721 O O . THR A 1 91 ? -14.174 -11.319 -10.368 1.00 68.44 91 THR A O 1
ATOM 724 N N . THR A 1 92 ? -12.062 -11.668 -9.680 1.00 67.31 92 THR A N 1
ATOM 725 C CA . THR A 1 92 ? -11.987 -10.477 -8.812 1.00 67.31 92 THR A CA 1
ATOM 726 C C . THR A 1 92 ? -11.070 -9.388 -9.367 1.00 67.31 92 THR A C 1
ATOM 728 O O . THR A 1 92 ? -11.167 -8.232 -8.964 1.00 67.31 92 THR A O 1
ATOM 731 N N . GLY A 1 93 ? -10.178 -9.731 -10.294 1.00 80.81 93 GLY A N 1
ATOM 732 C CA . GLY A 1 93 ? -9.151 -8.832 -10.800 1.00 80.81 93 GLY A CA 1
ATOM 733 C C . GLY A 1 93 ? -7.921 -8.788 -9.893 1.00 80.81 93 GLY A C 1
ATOM 734 O O . GLY A 1 93 ? -7.381 -9.828 -9.509 1.00 80.81 93 GLY A O 1
ATOM 735 N N . ALA A 1 94 ? -7.444 -7.579 -9.597 1.00 80.25 94 ALA A N 1
ATOM 736 C CA . ALA A 1 94 ? -6.163 -7.354 -8.933 1.00 80.25 94 ALA A CA 1
ATOM 737 C C . ALA A 1 94 ? -6.185 -7.689 -7.433 1.00 80.25 94 ALA A C 1
ATOM 739 O O . ALA A 1 94 ? -7.115 -7.335 -6.709 1.00 80.25 94 ALA A O 1
ATOM 740 N N . LEU A 1 95 ? -5.111 -8.326 -6.961 1.00 85.38 95 LEU A N 1
ATOM 741 C CA . LEU A 1 95 ? -4.831 -8.518 -5.538 1.00 85.38 95 LEU A CA 1
ATOM 742 C C . LEU A 1 95 ? -4.142 -7.277 -4.944 1.00 85.38 95 LEU A C 1
ATOM 744 O O . LEU A 1 95 ? -3.398 -6.607 -5.662 1.00 85.38 95 LEU A O 1
ATOM 748 N N . PRO A 1 96 ? -4.312 -6.975 -3.641 1.00 89.88 96 PRO A N 1
ATOM 749 C CA . PRO A 1 96 ? -4.905 -7.800 -2.581 1.00 89.88 96 PRO A CA 1
ATOM 750 C C . PRO A 1 96 ? -6.441 -7.800 -2.536 1.00 89.88 96 PRO A C 1
ATOM 752 O O . PRO A 1 96 ? -7.097 -6.845 -2.940 1.00 89.88 96 PRO A O 1
ATOM 755 N N . GLN A 1 97 ? -7.008 -8.871 -1.983 1.00 90.56 97 GLN A N 1
ATOM 756 C CA . GLN A 1 97 ? -8.450 -9.069 -1.840 1.00 90.56 97 GLN A CA 1
ATOM 757 C C . GLN A 1 97 ? -8.778 -9.635 -0.458 1.00 90.56 97 GLN A C 1
ATOM 759 O O . GLN A 1 97 ? -8.135 -10.582 0.001 1.00 90.56 97 GLN A O 1
ATOM 764 N N . LEU A 1 98 ? -9.815 -9.094 0.180 1.00 90.94 98 LEU A N 1
ATOM 765 C CA . LEU A 1 98 ? -10.343 -9.618 1.436 1.00 90.94 98 LEU A CA 1
ATOM 766 C C . LEU A 1 98 ? -11.596 -10.459 1.168 1.00 90.94 98 LEU A C 1
ATOM 768 O O . LEU A 1 98 ? -12.566 -9.979 0.587 1.00 90.94 98 LEU A O 1
ATOM 772 N N . ASN A 1 99 ? -11.570 -11.702 1.633 1.00 89.62 99 ASN A N 1
ATOM 773 C CA . ASN A 1 99 ? -12.709 -12.607 1.645 1.00 89.62 99 ASN A CA 1
ATOM 774 C C . ASN A 1 99 ? -13.267 -12.673 3.062 1.00 89.62 99 ASN A C 1
ATOM 776 O O . ASN A 1 99 ? -12.631 -13.224 3.965 1.00 89.62 99 ASN A O 1
ATOM 780 N N . ASP A 1 100 ? -14.450 -12.101 3.244 1.00 88.75 100 ASP A N 1
ATOM 781 C CA . ASP A 1 100 ? -15.119 -11.989 4.530 1.00 88.75 100 ASP A CA 1
ATOM 782 C C . ASP A 1 100 ? -16.536 -12.580 4.468 1.00 88.75 100 ASP A C 1
ATOM 784 O O . ASP A 1 100 ? -17.515 -11.891 4.184 1.00 88.75 100 ASP A O 1
ATOM 788 N N . GLY A 1 101 ? -16.651 -13.882 4.733 1.00 86.44 101 GLY A N 1
ATOM 789 C CA . GLY A 1 101 ? -17.916 -14.607 4.665 1.00 86.44 101 GLY A CA 1
ATOM 790 C C . GLY A 1 101 ? -18.482 -14.565 3.248 1.00 86.44 101 GLY A C 1
ATOM 791 O O . GLY A 1 101 ? -17.928 -15.172 2.333 1.00 86.44 101 GLY A O 1
ATOM 792 N N . HIS A 1 102 ? -19.584 -13.837 3.069 1.00 85.88 102 HIS A N 1
ATOM 793 C CA . HIS A 1 102 ? -20.198 -13.612 1.758 1.00 85.88 102 HIS A CA 1
ATOM 794 C C . HIS A 1 102 ? -19.675 -12.367 1.029 1.00 85.88 102 HIS A C 1
ATOM 796 O O . HIS A 1 102 ? -20.044 -12.144 -0.125 1.00 85.88 102 HIS A O 1
ATOM 802 N N . PHE A 1 103 ? -18.844 -11.554 1.682 1.00 86.94 103 PHE A N 1
ATOM 803 C CA . PHE A 1 103 ? -18.261 -10.358 1.094 1.00 86.94 103 PHE A CA 1
ATOM 804 C C . PHE A 1 103 ? -16.912 -10.657 0.454 1.00 86.94 103 PHE A C 1
ATOM 806 O O . PHE A 1 103 ? -16.055 -11.342 1.012 1.00 86.94 103 PHE A O 1
ATOM 813 N N . LEU A 1 104 ? -16.735 -10.086 -0.728 1.00 88.88 104 LEU A N 1
ATOM 814 C CA . LEU A 1 104 ? -15.526 -10.163 -1.522 1.00 88.88 104 LEU A CA 1
ATOM 815 C C . LEU A 1 104 ? -15.113 -8.726 -1.828 1.00 88.88 104 LEU A C 1
ATOM 817 O O . LEU A 1 104 ? -15.783 -8.038 -2.596 1.00 88.88 104 LEU A O 1
ATOM 821 N N . VAL A 1 105 ? -14.075 -8.252 -1.142 1.00 89.50 105 VAL A N 1
ATOM 822 C CA . VAL A 1 105 ? -13.738 -6.826 -1.075 1.00 89.50 105 VAL A CA 1
ATOM 823 C C . VAL A 1 105 ? -12.421 -6.557 -1.814 1.00 89.50 105 VAL A C 1
ATOM 825 O O . VAL A 1 105 ? -11.413 -7.209 -1.508 1.00 89.50 105 VAL A O 1
ATOM 828 N N . PRO A 1 106 ? -12.402 -5.610 -2.773 1.00 89.50 106 PRO A N 1
ATOM 829 C CA . PRO A 1 106 ? -11.199 -5.235 -3.513 1.00 89.50 106 PRO A CA 1
ATOM 830 C C . PRO A 1 106 ? -10.257 -4.367 -2.670 1.00 89.50 106 PRO A C 1
ATOM 832 O O . PRO A 1 106 ? -10.697 -3.692 -1.741 1.00 89.50 106 PRO A O 1
ATOM 835 N N . ALA A 1 107 ? -8.973 -4.329 -3.044 1.00 85.88 107 ALA A N 1
ATOM 836 C CA . ALA A 1 107 ? -7.879 -3.664 -2.323 1.00 85.88 107 ALA A CA 1
ATOM 837 C C . ALA A 1 107 ? -8.215 -2.285 -1.717 1.00 85.88 107 ALA A C 1
ATOM 839 O O . ALA A 1 107 ? -7.945 -2.053 -0.539 1.00 85.88 107 ALA A O 1
ATOM 840 N N . GLY A 1 108 ? -8.816 -1.382 -2.502 1.00 84.06 108 GLY A N 1
ATOM 841 C CA . GLY A 1 108 ? -9.101 -0.005 -2.074 1.00 84.06 108 GLY A CA 1
ATOM 842 C C . GLY A 1 108 ? -10.114 0.101 -0.931 1.00 84.06 108 GLY A C 1
ATOM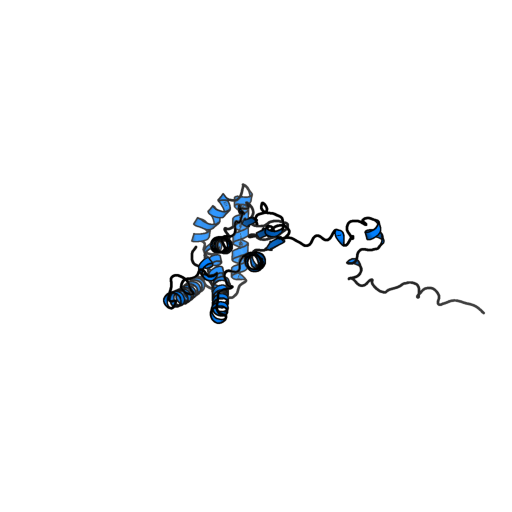 843 O O . GLY A 1 108 ? -10.003 0.992 -0.088 1.00 84.06 108 GLY A O 1
ATOM 844 N N . ASP A 1 109 ? -11.043 -0.851 -0.852 1.00 89.25 109 ASP A N 1
ATOM 845 C CA . ASP A 1 109 ? -12.163 -0.819 0.090 1.00 89.25 109 ASP A CA 1
ATOM 846 C C . ASP A 1 109 ? -11.925 -1.699 1.322 1.00 89.25 109 ASP A C 1
ATOM 848 O O . ASP A 1 109 ? -12.682 -1.617 2.290 1.00 89.25 109 ASP A O 1
ATOM 852 N N . ILE A 1 110 ? -10.854 -2.507 1.335 1.00 90.94 110 ILE A N 1
ATOM 853 C CA . ILE A 1 110 ? -10.561 -3.464 2.417 1.00 90.94 110 ILE A CA 1
ATOM 854 C C . ILE A 1 110 ? -10.574 -2.775 3.778 1.00 90.94 110 ILE A C 1
ATOM 856 O O . ILE A 1 110 ? -11.245 -3.227 4.703 1.00 90.94 110 ILE A O 1
ATOM 860 N N . ILE A 1 111 ? -9.842 -1.671 3.922 1.00 89.12 111 ILE A N 1
ATOM 861 C CA . ILE A 1 111 ? -9.726 -1.016 5.227 1.00 89.12 111 ILE A CA 1
ATOM 862 C C . ILE A 1 111 ? -11.058 -0.372 5.634 1.00 89.12 111 ILE A C 1
ATOM 864 O O . ILE A 1 111 ? -11.413 -0.424 6.807 1.00 89.12 111 ILE A O 1
ATOM 868 N N . LEU A 1 112 ? -11.817 0.190 4.687 1.00 90.25 112 LEU A N 1
ATOM 869 C CA . LEU A 1 112 ? -13.143 0.750 4.969 1.00 90.25 112 LEU A CA 1
ATOM 870 C C . LEU A 1 112 ? -14.112 -0.341 5.448 1.00 90.25 112 LEU A C 1
ATOM 872 O O . LEU A 1 112 ? -14.851 -0.141 6.413 1.00 90.25 112 LEU A O 1
ATOM 876 N N . HIS A 1 113 ? -14.068 -1.515 4.816 1.00 90.69 113 HIS A N 1
ATOM 877 C CA . HIS A 1 113 ? -14.837 -2.686 5.232 1.00 90.69 113 HIS A CA 1
ATOM 878 C C . HIS A 1 113 ? -14.450 -3.128 6.649 1.00 90.69 113 HIS A C 1
ATOM 880 O O . HIS A 1 113 ? -15.318 -3.308 7.502 1.00 90.69 113 HIS A O 1
ATOM 886 N N . LEU A 1 114 ? -13.148 -3.211 6.948 1.00 90.00 114 LEU A N 1
ATOM 887 C CA . LEU A 1 114 ? -12.662 -3.553 8.290 1.00 90.00 114 LEU A CA 1
ATOM 888 C C . LEU A 1 114 ? -13.068 -2.517 9.354 1.00 90.00 114 LEU A C 1
ATOM 890 O O . LEU A 1 114 ? -13.404 -2.899 10.474 1.00 90.00 114 LEU A O 1
ATOM 894 N N . GLN A 1 115 ? -13.077 -1.227 9.014 1.00 89.25 115 GLN A N 1
ATOM 895 C CA . GLN A 1 115 ? -13.564 -0.162 9.898 1.00 89.25 115 GLN A CA 1
ATOM 896 C C . GLN A 1 115 ? -15.058 -0.303 10.193 1.00 89.25 115 GLN A C 1
ATOM 898 O O . GLN A 1 115 ? -15.477 -0.131 11.333 1.00 89.25 115 GLN A O 1
ATOM 903 N N . THR A 1 116 ? -15.849 -0.640 9.174 1.00 89.25 116 THR A N 1
ATOM 904 C CA . THR A 1 116 ? -17.313 -0.691 9.272 1.00 89.25 116 THR A CA 1
ATOM 905 C C . THR A 1 116 ? -17.800 -1.901 10.069 1.00 89.25 116 THR A C 1
ATOM 907 O O . THR A 1 116 ? -18.701 -1.765 10.892 1.00 89.25 116 THR A O 1
ATOM 910 N N . TYR A 1 117 ? -17.214 -3.081 9.839 1.00 87.19 117 TYR A N 1
ATOM 911 C CA . TYR A 1 117 ? -17.730 -4.344 10.387 1.00 87.19 117 TYR A CA 1
ATOM 912 C C . TYR A 1 117 ? -16.949 -4.897 11.582 1.00 87.19 117 TYR A C 1
ATOM 914 O O . TYR A 1 117 ? -17.459 -5.773 12.277 1.00 87.19 117 TYR A O 1
ATOM 922 N N . TYR A 1 118 ? -15.726 -4.419 11.828 1.00 87.56 118 TYR A N 1
ATOM 923 C CA . TYR A 1 118 ? -14.892 -4.911 12.925 1.00 87.56 118 TYR A CA 1
ATOM 924 C C . TYR A 1 118 ? -14.606 -3.816 13.947 1.00 87.56 118 TYR A C 1
ATOM 926 O O . TYR A 1 118 ? -15.359 -3.628 14.898 1.00 87.56 118 TYR A O 1
ATOM 934 N N . LYS A 1 119 ? -13.483 -3.119 13.787 1.00 87.19 119 LYS A N 1
ATOM 935 C CA . LYS A 1 119 ? -12.993 -2.143 14.754 1.00 87.19 119 LYS A CA 1
ATOM 936 C C . LYS A 1 119 ? -12.476 -0.950 13.991 1.00 87.19 119 LYS A C 1
ATOM 938 O O . LYS A 1 119 ? -11.573 -1.099 13.167 1.00 87.19 119 LYS A O 1
ATOM 943 N N . ASP A 1 120 ? -13.022 0.215 14.303 1.00 87.00 120 ASP A N 1
ATOM 944 C CA . ASP A 1 120 ? -12.517 1.474 13.789 1.00 87.00 120 ASP A CA 1
ATOM 945 C C . ASP A 1 120 ? -11.399 2.004 14.697 1.00 87.00 120 ASP A C 1
ATOM 947 O O . ASP A 1 120 ? -11.610 2.288 15.879 1.00 87.00 120 ASP A O 1
ATOM 951 N N . LEU A 1 121 ? -10.191 2.109 14.140 1.00 82.75 121 LEU A N 1
ATOM 952 C CA . LEU A 1 121 ? -9.038 2.694 14.827 1.00 82.75 121 LEU A CA 1
ATOM 953 C C . LEU A 1 121 ? -9.116 4.224 14.899 1.00 82.75 121 LEU A C 1
ATOM 955 O O . LEU A 1 121 ? -8.468 4.820 15.758 1.00 82.75 121 LEU A O 1
ATOM 959 N N . ASP A 1 122 ? -9.919 4.849 14.033 1.00 81.88 122 ASP A N 1
ATOM 960 C CA . ASP A 1 122 ? -10.027 6.305 13.921 1.00 81.88 122 ASP A CA 1
ATOM 961 C C . ASP A 1 122 ? -11.169 6.879 14.795 1.00 81.88 122 ASP A C 1
ATOM 963 O O . ASP A 1 122 ? -11.274 8.095 14.971 1.00 81.88 122 ASP A O 1
ATOM 967 N N . ALA A 1 123 ? -11.979 6.020 15.429 1.00 83.06 123 ALA A N 1
ATOM 968 C CA . ALA A 1 123 ? -13.081 6.407 16.314 1.00 83.06 123 ALA A CA 1
ATOM 969 C C . ALA A 1 123 ? -12.704 7.371 17.466 1.00 83.06 123 ALA A C 1
ATOM 971 O O . ALA A 1 123 ? -13.474 8.296 17.731 1.00 83.06 123 ALA A O 1
ATOM 972 N N . PRO A 1 124 ? -11.558 7.224 18.167 1.00 83.06 124 PRO A N 1
ATOM 973 C CA . PRO A 1 124 ? -11.200 8.116 19.270 1.00 83.06 124 PRO A CA 1
ATOM 974 C C . PRO A 1 124 ? -10.564 9.445 18.822 1.00 83.06 124 PRO A C 1
ATOM 976 O O . PRO A 1 124 ? -10.145 10.217 19.685 1.00 83.06 124 PRO A O 1
ATOM 979 N N . LEU A 1 125 ? -10.434 9.710 17.515 1.00 82.62 125 LEU A N 1
ATOM 980 C CA . LEU A 1 125 ? -9.790 10.922 17.006 1.00 82.62 125 LEU A CA 1
ATOM 981 C C . LEU A 1 125 ? -10.742 12.117 17.013 1.00 82.62 125 LEU A C 1
ATOM 983 O O . LEU A 1 125 ? -11.900 12.011 16.598 1.00 82.62 125 LEU A O 1
ATOM 987 N N . THR A 1 126 ? -10.196 13.277 17.382 1.00 87.75 126 THR A N 1
ATOM 988 C CA . THR A 1 126 ? -10.849 14.582 17.221 1.00 87.75 126 THR A CA 1
ATOM 989 C C . THR A 1 126 ? -11.036 14.903 15.738 1.00 87.75 126 THR A C 1
ATOM 991 O O . THR A 1 126 ? -10.184 14.555 14.921 1.00 87.75 126 THR A O 1
ATOM 994 N N . ASP A 1 127 ? -12.089 15.640 15.377 1.00 88.62 127 ASP A N 1
ATOM 995 C CA . ASP A 1 127 ? -12.402 15.985 13.979 1.00 88.62 127 ASP A CA 1
ATOM 996 C C . ASP A 1 127 ? -11.229 16.647 13.236 1.00 88.62 127 ASP A C 1
ATOM 998 O O . ASP A 1 127 ? -10.963 16.324 12.078 1.00 88.62 127 ASP A O 1
ATOM 1002 N N . LYS A 1 128 ? -10.457 17.501 13.926 1.00 88.69 128 LYS A N 1
ATOM 1003 C CA . LYS A 1 128 ? -9.224 18.098 13.385 1.00 88.69 128 LYS A CA 1
ATOM 1004 C C . LYS A 1 128 ? -8.177 17.035 13.023 1.00 88.69 128 LYS A C 1
ATOM 1006 O O . LYS A 1 128 ? -7.673 17.029 11.905 1.00 88.69 128 LYS A O 1
ATOM 1011 N N . GLN A 1 129 ? -7.895 16.112 13.941 1.00 87.25 129 GLN A N 1
ATOM 1012 C CA . GLN A 1 129 ? -6.934 15.023 13.723 1.00 87.25 129 GLN A CA 1
ATOM 1013 C C . GLN A 1 129 ? -7.415 14.074 12.623 1.00 87.25 129 GLN A C 1
ATOM 1015 O O . GLN A 1 129 ? -6.621 13.566 11.835 1.00 87.25 129 GLN A O 1
ATOM 1020 N N . ARG A 1 130 ? -8.732 13.862 12.526 1.00 85.50 130 ARG A N 1
ATOM 1021 C CA . ARG A 1 130 ? -9.341 13.064 11.462 1.00 85.50 130 ARG A CA 1
ATOM 1022 C C . ARG A 1 130 ? -9.118 13.712 10.093 1.00 85.50 130 ARG A C 1
ATOM 1024 O O . ARG A 1 130 ? -8.665 13.027 9.178 1.00 85.50 130 ARG A O 1
ATOM 1031 N N . ALA A 1 131 ? -9.335 15.021 9.963 1.00 88.81 131 ALA A N 1
ATOM 1032 C CA . ALA A 1 131 ? -9.049 15.757 8.730 1.00 88.81 131 ALA A CA 1
ATOM 1033 C C . ALA A 1 131 ? -7.556 15.697 8.348 1.00 88.81 131 ALA A C 1
ATOM 1035 O O . ALA A 1 131 ? -7.223 15.405 7.198 1.00 88.81 131 ALA A O 1
ATOM 1036 N N . GLU A 1 132 ? -6.660 15.885 9.319 1.00 88.19 132 GLU A N 1
ATOM 1037 C CA . GLU A 1 132 ? -5.208 15.767 9.123 1.00 88.19 132 GLU A CA 1
ATOM 1038 C C . GLU A 1 132 ? -4.809 14.352 8.674 1.00 88.19 132 GLU A C 1
ATOM 1040 O O . GLU A 1 132 ? -4.046 14.192 7.722 1.00 88.19 132 GLU A O 1
ATOM 1045 N N . SER A 1 133 ? -5.384 13.308 9.279 1.00 86.56 133 SER A N 1
ATOM 1046 C CA . SER A 1 133 ? -5.117 11.914 8.898 1.00 86.56 133 SER A CA 1
ATOM 1047 C C . SER A 1 133 ? -5.507 11.608 7.447 1.00 86.56 133 SER A C 1
ATOM 1049 O O . SER A 1 133 ? -4.787 10.887 6.752 1.00 86.56 133 SER A O 1
ATOM 1051 N N . ILE A 1 134 ? -6.608 12.193 6.959 1.00 89.25 134 ILE A N 1
ATOM 1052 C CA . ILE A 1 134 ? -7.053 12.051 5.568 1.00 89.25 134 ILE A CA 1
ATOM 1053 C C . ILE A 1 134 ? -6.071 12.755 4.629 1.00 89.25 134 ILE A C 1
ATOM 1055 O O . ILE A 1 134 ? -5.699 12.177 3.607 1.00 89.25 134 ILE A O 1
ATOM 1059 N N . ALA A 1 135 ? -5.613 13.958 4.989 1.00 90.62 135 ALA A N 1
ATOM 1060 C CA . ALA A 1 135 ? -4.624 14.698 4.210 1.00 90.62 135 ALA A CA 1
ATOM 1061 C C . ALA A 1 135 ? -3.295 13.931 4.100 1.00 90.62 135 ALA A C 1
ATOM 1063 O O . ALA A 1 135 ? -2.754 13.790 3.003 1.00 90.62 135 ALA A O 1
ATOM 1064 N N . PHE A 1 136 ? -2.803 13.353 5.202 1.00 88.88 136 PHE A N 1
ATOM 1065 C CA . PHE A 1 136 ? -1.588 12.533 5.178 1.00 88.88 136 PHE A CA 1
ATOM 1066 C C . PHE A 1 136 ? -1.764 11.244 4.385 1.00 88.88 136 PHE A C 1
ATOM 1068 O O . PHE A 1 136 ? -0.878 10.869 3.621 1.00 88.88 136 PHE A O 1
ATOM 1075 N N . ARG A 1 137 ? -2.916 10.580 4.511 1.00 88.12 137 ARG A N 1
ATOM 1076 C CA . ARG A 1 137 ? -3.219 9.397 3.702 1.00 88.12 137 ARG A CA 1
ATOM 1077 C C . ARG A 1 137 ? -3.183 9.730 2.211 1.00 88.12 137 ARG A C 1
ATOM 1079 O O . ARG A 1 137 ? -2.552 8.997 1.459 1.00 88.12 137 ARG A O 1
ATOM 1086 N N . ALA A 1 138 ? -3.794 10.843 1.805 1.00 90.00 138 ALA A N 1
ATOM 1087 C CA . ALA A 1 138 ? -3.758 11.305 0.421 1.00 90.00 138 ALA A CA 1
ATOM 1088 C C . ALA A 1 138 ? -2.326 11.625 -0.036 1.00 90.00 138 ALA A C 1
ATOM 1090 O O . ALA A 1 138 ? -1.931 11.225 -1.126 1.00 90.00 138 ALA A O 1
ATOM 1091 N N . LEU A 1 139 ? -1.511 12.270 0.809 1.00 91.38 139 LEU A N 1
ATOM 1092 C CA . LEU A 1 139 ? -0.101 12.531 0.506 1.00 91.38 139 LEU A CA 1
ATOM 1093 C C . LEU A 1 139 ? 0.674 11.229 0.243 1.00 91.38 139 LEU A C 1
ATOM 1095 O O . LEU A 1 139 ? 1.377 11.122 -0.761 1.00 91.38 139 LEU A O 1
ATOM 1099 N N . VAL A 1 140 ? 0.529 10.230 1.119 1.00 90.75 140 VAL A N 1
ATOM 1100 C CA . VAL A 1 140 ? 1.214 8.936 0.982 1.00 90.75 140 VAL A CA 1
ATOM 1101 C C . VAL A 1 140 ? 0.731 8.193 -0.267 1.00 90.75 140 VAL A C 1
ATOM 1103 O O . VAL A 1 140 ? 1.553 7.720 -1.048 1.00 90.75 140 VAL A O 1
ATOM 1106 N N . GLN A 1 141 ? -0.582 8.116 -0.486 1.00 88.31 141 GLN A N 1
ATOM 1107 C CA . GLN A 1 141 ? -1.167 7.371 -1.605 1.00 88.31 141 GLN A CA 1
ATOM 1108 C C . GLN A 1 141 ? -0.887 8.020 -2.965 1.00 88.31 141 GLN A C 1
ATOM 1110 O O . GLN A 1 141 ? -0.593 7.318 -3.923 1.00 88.31 141 GLN A O 1
ATOM 1115 N N . GLU A 1 142 ? -0.928 9.347 -3.066 1.00 88.75 142 GLU A N 1
ATOM 1116 C CA . GLU A 1 142 ? -0.764 10.029 -4.355 1.00 88.75 142 GLU A CA 1
ATOM 1117 C C . GLU A 1 142 ? 0.701 10.303 -4.702 1.00 88.75 142 GLU A C 1
ATOM 1119 O O . GLU A 1 142 ? 1.110 10.188 -5.863 1.00 88.75 142 GLU A O 1
ATOM 1124 N N . LYS A 1 143 ? 1.509 10.697 -3.707 1.00 90.69 143 LYS A N 1
ATOM 1125 C CA . LYS A 1 143 ? 2.916 11.059 -3.920 1.00 90.69 143 LYS A CA 1
ATOM 1126 C C . LYS A 1 143 ? 3.826 9.867 -3.680 1.00 90.69 143 LYS A C 1
ATOM 1128 O O . LYS A 1 143 ? 4.497 9.425 -4.609 1.00 90.69 143 LYS A O 1
ATOM 1133 N N . LEU A 1 144 ? 3.853 9.340 -2.456 1.00 90.69 144 LEU A N 1
ATOM 1134 C CA . LEU A 1 144 ? 4.840 8.325 -2.076 1.00 90.69 144 LEU A CA 1
ATOM 1135 C C . LEU A 1 144 ? 4.603 6.978 -2.762 1.00 90.69 144 LEU A C 1
ATOM 1137 O O . LEU A 1 144 ? 5.578 6.367 -3.189 1.00 90.69 144 LEU A O 1
ATOM 1141 N N . ALA A 1 145 ? 3.353 6.543 -2.946 1.00 89.25 145 ALA A N 1
ATOM 1142 C CA . ALA A 1 145 ? 3.075 5.300 -3.670 1.00 89.25 145 ALA A CA 1
ATOM 1143 C C . ALA A 1 145 ? 3.584 5.370 -5.119 1.00 89.25 145 ALA A C 1
ATOM 1145 O O . ALA A 1 145 ? 4.199 4.430 -5.610 1.00 89.25 145 ALA A O 1
ATOM 1146 N N . ARG A 1 146 ? 3.444 6.529 -5.774 1.00 88.19 146 ARG A N 1
ATOM 1147 C CA . ARG A 1 146 ? 3.962 6.743 -7.132 1.00 88.19 146 ARG A CA 1
ATOM 1148 C C . ARG A 1 146 ? 5.491 6.751 -7.191 1.00 88.19 146 ARG A C 1
ATOM 1150 O O . ARG A 1 146 ? 6.074 6.245 -8.148 1.00 88.19 146 ARG A O 1
ATOM 1157 N N . VAL A 1 147 ? 6.152 7.3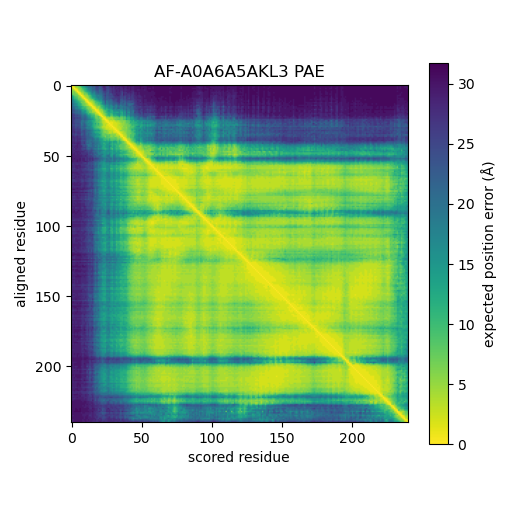30 -6.185 1.00 91.94 147 VAL A N 1
ATOM 1158 C CA . VAL A 1 147 ? 7.621 7.269 -6.065 1.00 91.94 147 VAL A CA 1
ATOM 1159 C C . VAL A 1 147 ? 8.064 5.818 -5.858 1.00 91.94 147 VAL A C 1
ATOM 1161 O O . VAL A 1 147 ? 9.010 5.371 -6.502 1.00 91.94 147 VAL A O 1
ATOM 1164 N N . LEU A 1 148 ? 7.367 5.066 -5.005 1.00 90.62 148 LEU A N 1
ATOM 1165 C CA . LEU A 1 148 ? 7.646 3.651 -4.777 1.00 90.62 148 LEU A CA 1
ATOM 1166 C C . LEU A 1 148 ? 7.504 2.842 -6.075 1.00 90.62 148 LEU A C 1
ATOM 1168 O O . LEU A 1 148 ? 8.412 2.085 -6.412 1.00 90.62 148 LEU A O 1
ATOM 1172 N N . ASP A 1 149 ? 6.431 3.060 -6.839 1.00 90.25 149 ASP A N 1
ATOM 1173 C CA . ASP A 1 149 ? 6.217 2.414 -8.139 1.00 90.25 149 ASP A CA 1
ATOM 1174 C C . ASP A 1 149 ? 7.362 2.696 -9.119 1.00 90.25 149 ASP A C 1
ATOM 1176 O O . ASP A 1 149 ? 7.844 1.782 -9.794 1.00 90.25 149 ASP A O 1
ATOM 1180 N N . TYR A 1 150 ? 7.846 3.943 -9.166 1.00 91.75 150 TYR A N 1
ATOM 1181 C CA . TYR A 1 150 ? 9.015 4.304 -9.967 1.00 91.75 150 TYR A CA 1
ATOM 1182 C C . TYR A 1 150 ? 10.258 3.516 -9.542 1.00 91.75 150 TYR A C 1
ATOM 1184 O O . TYR A 1 150 ? 10.905 2.882 -10.377 1.00 91.75 150 TYR A O 1
ATOM 1192 N N . CYS A 1 151 ? 10.580 3.525 -8.247 1.00 91.62 151 CYS A N 1
ATOM 1193 C CA . CYS A 1 151 ? 11.751 2.830 -7.719 1.00 91.62 151 CYS A CA 1
ATOM 1194 C C . CYS A 1 151 ? 11.669 1.318 -7.954 1.00 91.62 151 CYS A C 1
ATOM 1196 O O . CYS A 1 151 ? 12.669 0.696 -8.288 1.00 91.62 151 CYS A O 1
ATOM 1198 N N . GLN A 1 152 ? 10.489 0.717 -7.809 1.00 90.75 152 GLN A N 1
ATOM 1199 C CA . GLN A 1 152 ? 10.325 -0.728 -7.911 1.00 90.75 152 GLN A CA 1
ATOM 1200 C C . GLN A 1 152 ? 10.316 -1.230 -9.362 1.00 90.75 152 GLN A C 1
ATOM 1202 O O . GLN A 1 152 ? 10.878 -2.294 -9.645 1.00 90.75 152 GLN A O 1
ATOM 1207 N N . TRP A 1 153 ? 9.670 -0.502 -10.277 1.00 90.94 153 TRP A N 1
ATOM 1208 C CA . TRP A 1 153 ? 9.400 -0.994 -11.631 1.00 90.94 153 TRP A CA 1
ATOM 1209 C C . TRP A 1 153 ? 10.133 -0.246 -12.737 1.00 90.94 153 TRP A C 1
ATOM 1211 O O . TRP A 1 153 ? 10.418 -0.863 -13.760 1.00 90.94 153 TRP A O 1
ATOM 1221 N N . VAL A 1 154 ? 10.428 1.045 -12.574 1.00 90.50 154 VAL A N 1
ATOM 1222 C CA . VAL A 1 154 ? 11.018 1.882 -13.635 1.00 90.50 154 VAL A CA 1
ATOM 1223 C C . VAL A 1 154 ? 12.534 1.992 -13.491 1.00 90.50 154 VAL A C 1
ATOM 1225 O O . VAL A 1 154 ? 13.239 1.979 -14.500 1.00 90.50 154 VAL A O 1
ATOM 1228 N N . ASP A 1 155 ? 13.051 2.076 -12.263 1.00 91.81 155 ASP A N 1
ATOM 1229 C CA . ASP A 1 155 ? 14.494 2.152 -12.035 1.00 91.81 155 ASP A CA 1
ATOM 1230 C C . ASP A 1 155 ? 15.184 0.837 -12.462 1.00 91.81 155 ASP A C 1
ATOM 1232 O O . ASP A 1 155 ? 14.882 -0.233 -11.921 1.00 91.81 155 ASP A O 1
ATOM 1236 N N . PRO A 1 156 ? 16.114 0.879 -13.437 1.00 90.38 156 PRO A N 1
ATOM 1237 C CA . PRO A 1 156 ? 16.656 -0.331 -14.051 1.00 90.38 156 PRO A CA 1
ATOM 1238 C C . PRO A 1 156 ? 17.486 -1.171 -13.077 1.00 90.38 156 PRO A C 1
ATOM 1240 O O . PRO A 1 156 ? 17.479 -2.401 -13.171 1.00 90.38 156 PRO A O 1
ATOM 1243 N N . ILE A 1 157 ? 18.175 -0.517 -12.136 1.00 92.62 157 ILE A N 1
ATOM 1244 C CA . ILE A 1 157 ? 19.023 -1.176 -11.138 1.00 92.62 157 ILE A CA 1
ATOM 1245 C C . ILE A 1 157 ? 18.127 -2.000 -10.213 1.00 92.62 157 ILE A C 1
ATOM 1247 O O . ILE A 1 157 ? 18.189 -3.231 -10.217 1.00 92.62 157 ILE A O 1
ATOM 1251 N N . THR A 1 158 ? 17.199 -1.327 -9.532 1.00 91.62 158 THR A N 1
ATOM 1252 C CA . THR A 1 158 ? 16.276 -1.950 -8.576 1.00 91.62 158 THR A CA 1
ATOM 1253 C C . THR A 1 158 ? 15.408 -3.032 -9.225 1.00 91.62 158 THR A C 1
ATOM 1255 O O . THR A 1 158 ? 15.242 -4.124 -8.671 1.00 91.62 158 THR A O 1
ATOM 1258 N N . TYR A 1 159 ? 14.897 -2.781 -10.435 1.00 93.50 159 TYR A N 1
ATOM 1259 C CA . TYR A 1 159 ? 14.086 -3.761 -11.151 1.00 93.50 159 TYR A CA 1
ATOM 1260 C C . TYR A 1 159 ? 14.863 -5.049 -11.448 1.00 93.50 159 TYR A C 1
ATOM 1262 O O . TYR A 1 159 ? 14.337 -6.148 -11.252 1.00 93.50 159 TYR A O 1
ATOM 1270 N N . SER A 1 160 ? 16.106 -4.930 -11.923 1.00 93.25 160 SER A N 1
ATOM 1271 C CA . SER A 1 160 ? 16.906 -6.089 -12.325 1.00 93.25 160 SER A CA 1
ATOM 1272 C C . SER A 1 160 ? 17.410 -6.918 -11.140 1.00 93.25 160 SER A C 1
ATOM 1274 O O . SER A 1 160 ? 17.403 -8.148 -11.229 1.00 93.25 160 SER A O 1
ATOM 1276 N N . GLU A 1 161 ? 17.781 -6.266 -10.036 1.00 94.25 161 GLU A N 1
ATOM 1277 C CA . GLU A 1 161 ? 18.409 -6.905 -8.875 1.00 94.25 161 GLU A CA 1
ATOM 1278 C C . GLU A 1 161 ? 17.406 -7.391 -7.823 1.00 94.25 161 GLU A C 1
ATOM 1280 O O . GLU A 1 161 ? 17.648 -8.407 -7.170 1.00 94.25 161 GLU A O 1
ATOM 1285 N N . VAL A 1 162 ? 16.271 -6.702 -7.659 1.00 92.50 162 VAL A N 1
ATOM 1286 C CA . VAL A 1 162 ? 15.326 -6.957 -6.559 1.00 92.50 162 VAL A CA 1
ATOM 1287 C C . VAL A 1 162 ? 13.967 -7.409 -7.082 1.00 92.50 162 VAL A C 1
ATOM 1289 O O . VAL A 1 162 ? 13.538 -8.535 -6.815 1.00 92.50 162 VAL A O 1
ATOM 1292 N N . THR A 1 163 ? 13.284 -6.564 -7.857 1.00 92.12 163 THR A N 1
ATOM 1293 C CA . THR A 1 163 ? 11.872 -6.782 -8.220 1.00 92.12 163 THR A CA 1
ATOM 1294 C C . THR A 1 163 ? 11.694 -8.001 -9.114 1.00 92.12 163 THR A C 1
ATOM 1296 O O . THR A 1 163 ? 10.882 -8.885 -8.828 1.00 92.12 163 THR A O 1
ATOM 1299 N N . ARG A 1 164 ? 12.480 -8.088 -10.193 1.00 93.12 164 ARG A N 1
ATOM 1300 C CA . ARG A 1 164 ? 12.425 -9.210 -11.128 1.00 93.12 164 ARG A CA 1
ATOM 1301 C C . ARG A 1 164 ? 12.693 -10.543 -10.421 1.00 93.12 164 ARG A C 1
ATOM 1303 O O . ARG A 1 164 ? 11.807 -11.391 -10.493 1.00 93.12 164 ARG A O 1
ATOM 1310 N N . PRO A 1 165 ? 13.825 -10.772 -9.726 1.00 93.25 165 PRO A N 1
ATOM 1311 C CA . PRO A 1 165 ? 14.079 -12.062 -9.084 1.00 93.25 165 PRO A CA 1
ATOM 1312 C C . PRO A 1 165 ? 13.061 -12.406 -7.987 1.00 93.25 165 PRO A C 1
ATOM 1314 O O . PRO A 1 165 ? 12.759 -13.585 -7.796 1.00 93.25 165 PRO A O 1
ATOM 1317 N N . ALA A 1 166 ? 12.485 -11.413 -7.298 1.00 90.38 166 ALA A N 1
ATOM 1318 C CA . ALA A 1 166 ? 11.418 -11.645 -6.326 1.00 90.38 166 ALA A CA 1
ATOM 1319 C C . ALA A 1 166 ? 10.157 -12.232 -6.982 1.00 90.38 166 ALA A C 1
ATOM 1321 O O . ALA A 1 166 ? 9.690 -13.289 -6.559 1.00 90.38 166 ALA A O 1
ATOM 1322 N N . VAL A 1 167 ? 9.657 -11.610 -8.057 1.00 90.06 167 VAL A N 1
ATOM 1323 C CA . VAL A 1 167 ? 8.484 -12.111 -8.801 1.00 90.06 167 VAL A CA 1
ATOM 1324 C C . VAL A 1 167 ? 8.793 -13.454 -9.463 1.00 90.06 167 VAL A C 1
ATOM 1326 O O . VAL A 1 167 ? 7.977 -14.373 -9.440 1.00 90.06 167 VAL A O 1
ATOM 1329 N N . GLN A 1 168 ? 10.000 -13.604 -10.008 1.00 91.56 168 GLN A N 1
ATOM 1330 C CA . GLN A 1 168 ? 10.459 -14.852 -10.608 1.00 91.56 168 GLN A CA 1
ATOM 1331 C C . GLN A 1 168 ? 10.428 -16.023 -9.619 1.00 91.56 168 GLN A C 1
ATOM 1333 O O . GLN A 1 168 ? 10.061 -17.128 -9.998 1.00 91.56 168 GLN A O 1
ATOM 1338 N N . ARG A 1 169 ? 10.772 -15.807 -8.345 1.00 90.25 169 ARG A N 1
ATOM 1339 C CA . ARG A 1 169 ? 10.778 -16.875 -7.333 1.00 90.25 169 ARG A CA 1
ATOM 1340 C C . ARG A 1 169 ? 9.379 -17.405 -7.004 1.00 90.25 169 ARG A C 1
ATOM 1342 O O . ARG A 1 169 ? 9.250 -18.578 -6.676 1.00 90.25 169 ARG A O 1
ATOM 1349 N N . VAL A 1 170 ? 8.357 -16.552 -7.070 1.00 89.38 170 VAL A N 1
ATOM 1350 C CA . VAL A 1 170 ? 6.971 -16.917 -6.727 1.00 89.38 170 VAL A CA 1
ATOM 1351 C C . VAL A 1 170 ? 6.299 -17.695 -7.862 1.00 89.38 170 VAL A C 1
ATOM 1353 O O . VAL A 1 170 ? 5.498 -18.593 -7.613 1.00 89.38 170 VAL A O 1
ATOM 1356 N N . MET A 1 171 ? 6.640 -17.376 -9.112 1.00 89.00 171 MET A N 1
ATOM 1357 C CA . MET A 1 171 ? 5.957 -17.915 -10.286 1.00 89.00 171 MET A CA 1
ATOM 1358 C C . MET A 1 171 ? 6.570 -19.242 -10.775 1.00 89.00 171 MET A C 1
ATOM 1360 O O . MET A 1 171 ? 7.795 -19.345 -10.917 1.00 89.00 171 MET A O 1
ATOM 1364 N N . PRO A 1 172 ? 5.748 -20.236 -11.162 1.00 89.25 172 PRO A N 1
ATOM 1365 C CA . PRO A 1 172 ? 6.240 -21.452 -11.798 1.00 89.25 172 PRO A CA 1
ATOM 1366 C C . PRO A 1 172 ? 6.729 -21.194 -13.232 1.00 89.25 172 PRO A C 1
ATOM 1368 O O . PRO A 1 172 ? 6.345 -20.231 -13.907 1.00 89.25 172 PRO A O 1
ATOM 1371 N N . PHE A 1 173 ? 7.589 -22.081 -13.729 1.00 88.38 173 PHE A N 1
ATOM 1372 C CA . PHE A 1 173 ? 7.952 -22.108 -15.145 1.00 88.38 173 PHE A CA 1
ATOM 1373 C C . PHE A 1 173 ? 6.727 -22.525 -15.988 1.00 88.38 173 PHE A C 1
ATOM 1375 O O . PHE A 1 173 ? 6.050 -23.474 -15.598 1.00 88.38 173 PHE A O 1
ATOM 1382 N N . PRO A 1 174 ? 6.422 -21.867 -17.128 1.00 90.06 174 PRO A N 1
ATOM 1383 C CA . PRO A 1 174 ? 7.206 -20.839 -17.830 1.00 90.06 174 PRO A CA 1
ATOM 1384 C C . PRO A 1 174 ? 6.861 -19.382 -17.464 1.00 90.06 174 PRO A C 1
ATOM 1386 O O . PRO A 1 174 ? 7.592 -18.462 -17.848 1.00 90.06 174 PRO A O 1
ATOM 1389 N N . LEU A 1 175 ? 5.776 -19.161 -16.716 1.00 89.62 175 LEU A N 1
ATOM 1390 C CA . LEU A 1 175 ? 5.238 -17.832 -16.388 1.00 89.62 175 LEU A CA 1
ATOM 1391 C C . LEU A 1 175 ? 6.235 -16.939 -15.646 1.00 89.62 175 LEU A C 1
ATOM 1393 O O . LEU A 1 175 ? 6.237 -15.727 -15.842 1.00 89.62 175 LEU A O 1
ATOM 1397 N N . ASN A 1 176 ? 7.156 -17.542 -14.901 1.00 90.06 176 ASN A N 1
ATOM 1398 C CA . ASN A 1 176 ? 8.313 -16.900 -14.285 1.00 90.06 176 ASN A CA 1
ATOM 1399 C C . ASN A 1 176 ? 9.059 -15.920 -15.219 1.00 90.06 176 ASN A C 1
ATOM 1401 O O . ASN A 1 176 ? 9.491 -14.855 -14.792 1.00 90.06 176 ASN A O 1
ATOM 1405 N N . ARG A 1 177 ? 9.184 -16.207 -16.522 1.00 88.88 177 ARG A N 1
ATOM 1406 C CA . ARG A 1 177 ? 9.883 -15.300 -17.457 1.00 88.88 177 ARG A CA 1
ATOM 1407 C C . ARG A 1 177 ? 8.978 -14.250 -18.098 1.00 88.88 177 ARG A C 1
ATOM 1409 O O . ARG A 1 177 ? 9.474 -13.199 -18.500 1.00 88.88 177 ARG A O 1
ATOM 1416 N N . VAL A 1 178 ? 7.689 -14.553 -18.231 1.00 91.62 178 VAL A N 1
ATOM 1417 C CA . VAL A 1 178 ? 6.714 -13.723 -18.953 1.00 91.62 178 VAL A CA 1
ATOM 1418 C C . VAL A 1 178 ? 6.106 -12.676 -18.023 1.00 91.62 178 VAL A C 1
ATOM 1420 O O . VAL A 1 178 ? 6.089 -11.495 -18.363 1.00 91.62 178 VAL A O 1
ATOM 1423 N N . VAL A 1 179 ? 5.682 -13.086 -16.826 1.00 90.75 179 VAL A N 1
ATOM 1424 C CA . VAL A 1 179 ? 4.957 -12.234 -15.874 1.00 90.75 179 VAL A CA 1
ATOM 1425 C C . VAL A 1 179 ? 5.773 -11.019 -15.418 1.00 90.75 179 VAL A C 1
ATOM 1427 O O . VAL A 1 179 ? 5.243 -9.916 -15.520 1.00 90.75 179 VAL A O 1
ATOM 1430 N N . PRO A 1 180 ? 7.057 -11.128 -15.016 1.00 91.56 180 PRO A N 1
ATOM 1431 C CA . PRO A 1 180 ? 7.831 -9.947 -14.628 1.00 91.56 180 PRO A CA 1
ATO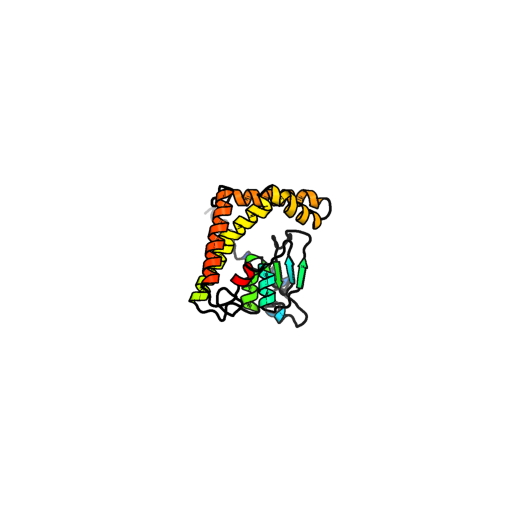M 1432 C C . PRO A 1 180 ? 7.962 -8.919 -15.756 1.00 91.56 180 PRO A C 1
ATOM 1434 O O . PRO A 1 180 ? 7.865 -7.723 -15.504 1.00 91.56 180 PRO A O 1
ATOM 1437 N N . LYS A 1 181 ? 8.131 -9.375 -17.008 1.00 91.75 181 LYS A N 1
ATOM 1438 C CA . LYS A 1 181 ? 8.212 -8.485 -18.177 1.00 91.75 181 LYS A CA 1
ATOM 1439 C C . LYS A 1 181 ? 6.882 -7.788 -18.449 1.00 91.75 181 LYS A C 1
ATOM 1441 O O . LYS A 1 181 ? 6.878 -6.603 -18.764 1.00 91.75 181 LYS A O 1
ATOM 1446 N N . LEU A 1 182 ? 5.775 -8.521 -18.326 1.00 92.06 182 LEU A N 1
ATOM 1447 C CA . LEU A 1 182 ? 4.432 -7.972 -18.485 1.00 92.06 182 LEU A CA 1
ATOM 1448 C C . LEU A 1 182 ? 4.136 -6.914 -17.415 1.00 92.06 182 LEU A C 1
ATOM 1450 O O . LEU A 1 182 ? 3.681 -5.826 -17.753 1.00 92.06 182 LEU A O 1
ATOM 1454 N N . LEU A 1 183 ? 4.426 -7.213 -16.145 1.00 91.00 183 LEU A N 1
ATOM 1455 C CA . LEU A 1 183 ? 4.229 -6.276 -15.037 1.00 91.00 183 LEU A CA 1
ATOM 1456 C C . LEU A 1 183 ? 5.106 -5.031 -15.195 1.00 91.00 183 LEU A C 1
ATOM 1458 O O . LEU A 1 183 ? 4.594 -3.924 -15.087 1.00 91.00 183 LEU A O 1
ATOM 1462 N N . HIS A 1 184 ? 6.383 -5.197 -15.549 1.00 92.69 184 HIS A N 1
ATOM 1463 C CA . HIS A 1 184 ? 7.273 -4.075 -15.847 1.00 92.69 184 HIS A CA 1
ATOM 1464 C C . HIS A 1 184 ? 6.693 -3.168 -16.935 1.00 92.69 184 HIS A C 1
ATOM 1466 O O . HIS A 1 184 ? 6.503 -1.982 -16.699 1.00 92.69 184 HIS A O 1
ATOM 1472 N N . ALA A 1 185 ? 6.304 -3.728 -18.086 1.00 92.31 185 ALA A N 1
ATOM 147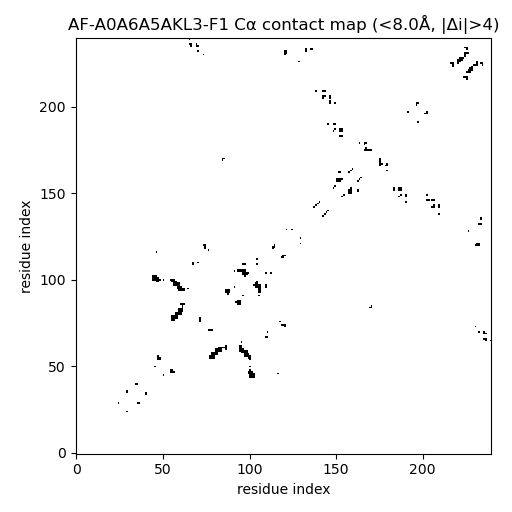3 C CA . ALA A 1 185 ? 5.715 -2.943 -19.168 1.00 92.31 185 ALA A CA 1
ATOM 1474 C C . ALA A 1 185 ? 4.429 -2.210 -18.737 1.00 92.31 185 ALA A C 1
ATOM 1476 O O . ALA A 1 185 ? 4.251 -1.043 -19.083 1.00 92.31 185 ALA A O 1
ATOM 1477 N N . ARG A 1 186 ? 3.554 -2.865 -17.958 1.00 91.38 186 ARG A N 1
ATOM 1478 C CA . ARG A 1 186 ? 2.316 -2.263 -17.435 1.00 91.38 186 ARG A CA 1
ATOM 1479 C C . ARG A 1 186 ? 2.596 -1.106 -16.475 1.00 91.38 186 ARG A C 1
ATOM 1481 O O . ARG A 1 186 ? 2.048 -0.025 -16.672 1.00 91.38 186 ARG A O 1
ATOM 1488 N N . HIS A 1 187 ? 3.453 -1.306 -15.474 1.00 90.25 187 HIS A N 1
ATOM 1489 C CA . HIS A 1 187 ? 3.784 -0.271 -14.490 1.00 90.25 187 HIS A CA 1
ATOM 1490 C C . HIS A 1 187 ? 4.542 0.897 -15.123 1.00 90.25 187 HIS A C 1
ATOM 1492 O O . HIS A 1 187 ? 4.227 2.049 -14.842 1.00 90.25 187 HIS A O 1
ATOM 1498 N N . THR A 1 188 ? 5.480 0.630 -16.034 1.00 90.19 188 THR A N 1
ATOM 1499 C CA . THR A 1 188 ? 6.189 1.680 -16.775 1.00 90.19 188 THR A CA 1
ATOM 1500 C C . THR A 1 188 ? 5.226 2.487 -17.648 1.00 90.19 188 THR A C 1
ATOM 1502 O O . THR A 1 188 ? 5.263 3.716 -17.617 1.00 90.19 188 THR A O 1
ATOM 1505 N N . ALA A 1 189 ? 4.310 1.832 -18.371 1.00 90.25 189 ALA A N 1
ATOM 1506 C CA . ALA A 1 189 ? 3.296 2.527 -19.164 1.00 90.25 189 ALA A CA 1
ATOM 1507 C C . ALA A 1 189 ? 2.353 3.375 -18.291 1.00 90.25 189 ALA A C 1
ATOM 1509 O O . ALA A 1 189 ? 2.105 4.535 -18.615 1.00 90.25 189 ALA A O 1
ATOM 1510 N N . ALA A 1 190 ? 1.873 2.831 -17.167 1.00 88.25 190 ALA A N 1
ATOM 1511 C CA . ALA A 1 190 ? 1.015 3.552 -16.226 1.00 88.25 190 ALA A CA 1
ATOM 1512 C C . ALA A 1 190 ? 1.730 4.761 -15.600 1.00 88.25 190 ALA A C 1
ATOM 1514 O O . ALA A 1 190 ? 1.151 5.844 -15.508 1.00 88.25 190 ALA A O 1
ATOM 1515 N N . PHE A 1 191 ? 3.005 4.605 -15.234 1.00 87.19 191 PHE A N 1
ATOM 1516 C CA . PHE A 1 191 ? 3.822 5.691 -14.703 1.00 87.19 191 PHE A CA 1
ATOM 1517 C C . PHE A 1 191 ? 3.962 6.832 -15.720 1.00 87.19 191 PHE A C 1
ATOM 1519 O O . PHE A 1 191 ? 3.669 7.980 -15.385 1.00 87.19 191 PHE A O 1
ATOM 1526 N N . HIS A 1 192 ? 4.322 6.519 -16.971 1.00 85.50 192 HIS A N 1
ATOM 1527 C CA . HIS A 1 192 ? 4.477 7.516 -18.037 1.00 85.50 192 HIS A CA 1
ATOM 1528 C C . HIS A 1 192 ? 3.160 8.162 -18.483 1.00 85.50 192 HIS A C 1
ATOM 1530 O O . HIS A 1 192 ? 3.168 9.321 -18.891 1.00 85.50 192 HIS A O 1
ATOM 1536 N N . ALA A 1 193 ? 2.034 7.449 -18.392 1.00 85.81 193 ALA A N 1
ATOM 1537 C CA . ALA A 1 193 ? 0.713 8.024 -18.648 1.00 85.81 193 ALA A CA 1
ATOM 1538 C C . ALA A 1 193 ? 0.333 9.090 -17.607 1.00 85.81 193 ALA A C 1
ATOM 1540 O O . ALA A 1 193 ? -0.488 9.966 -17.870 1.00 85.81 193 ALA A O 1
ATOM 1541 N N . SER A 1 194 ? 0.931 9.026 -16.418 1.00 77.50 194 SER A N 1
ATOM 1542 C CA . SER A 1 194 ? 0.662 9.959 -15.340 1.00 77.50 194 SER A CA 1
ATOM 1543 C C . SER A 1 194 ? 1.600 11.179 -15.434 1.00 77.50 194 SER A C 1
ATOM 1545 O O . SER A 1 194 ? 2.786 11.115 -15.123 1.00 77.50 194 SER A O 1
ATOM 1547 N N . THR A 1 195 ? 1.072 12.331 -15.856 1.00 65.50 195 THR A N 1
ATOM 1548 C CA . THR A 1 195 ? 1.839 13.559 -16.183 1.00 65.50 195 THR A CA 1
ATOM 1549 C C . THR A 1 195 ? 2.634 14.175 -15.015 1.00 65.50 195 THR A C 1
ATOM 1551 O O . THR A 1 195 ? 3.348 15.155 -15.199 1.00 65.50 195 THR A O 1
ATOM 1554 N N . SER A 1 196 ? 2.529 13.656 -13.787 1.00 64.88 196 SER A N 1
ATOM 1555 C CA . SER A 1 196 ? 3.015 14.376 -12.604 1.00 64.88 196 SER A CA 1
ATOM 1556 C C . SER A 1 196 ? 4.505 14.211 -12.283 1.00 64.88 196 SER A C 1
ATOM 1558 O O . SER A 1 196 ? 4.987 14.961 -11.445 1.00 64.88 196 SER A O 1
ATOM 1560 N N . LEU A 1 197 ? 5.226 13.233 -12.849 1.00 69.31 197 LEU A N 1
ATOM 1561 C CA . LEU A 1 197 ? 6.631 12.956 -12.499 1.00 69.31 197 LEU A CA 1
ATOM 1562 C C . LEU A 1 197 ? 7.477 12.679 -13.752 1.00 69.31 197 LEU A C 1
ATOM 1564 O O . LEU A 1 197 ? 7.701 11.537 -14.139 1.00 69.31 197 LEU A O 1
ATOM 1568 N N . LEU A 1 198 ? 7.944 13.755 -14.390 1.00 71.56 198 LEU A N 1
ATOM 1569 C CA . LEU A 1 198 ? 8.588 13.704 -15.710 1.00 71.56 198 LEU A CA 1
ATOM 1570 C C . LEU A 1 198 ? 10.069 13.287 -15.684 1.00 71.56 198 LEU A C 1
ATOM 1572 O O . LEU A 1 198 ? 10.581 12.794 -16.683 1.00 71.56 198 LEU A O 1
ATOM 1576 N N . SER A 1 199 ? 10.767 13.493 -14.563 1.00 82.25 199 SER A N 1
ATOM 1577 C CA . SER A 1 199 ? 12.207 13.232 -14.436 1.00 82.25 199 SER A CA 1
ATOM 1578 C C . SER A 1 199 ? 12.521 12.434 -13.176 1.00 82.25 199 SER A C 1
ATOM 1580 O O . SER A 1 199 ? 11.884 12.632 -12.139 1.00 82.25 199 SER A O 1
ATOM 1582 N N . LYS A 1 200 ? 13.559 11.590 -13.254 1.00 87.75 200 LYS A N 1
ATOM 1583 C CA . LYS A 1 200 ? 14.126 10.838 -12.123 1.00 87.75 200 LYS A CA 1
ATOM 1584 C C . LYS A 1 200 ? 14.405 11.753 -10.927 1.00 87.75 200 LYS A C 1
ATOM 1586 O O . LYS A 1 200 ? 14.038 11.438 -9.802 1.00 87.75 200 LYS A O 1
ATOM 1591 N N . GLU A 1 201 ? 14.991 12.920 -11.177 1.00 90.44 201 GLU A N 1
ATOM 1592 C CA . GLU A 1 201 ? 15.302 13.906 -10.136 1.00 90.44 201 GLU A CA 1
ATOM 1593 C C . GLU A 1 201 ? 14.038 14.415 -9.440 1.00 90.44 201 GLU A C 1
ATOM 1595 O O . GLU A 1 201 ? 13.985 14.492 -8.215 1.00 90.44 201 GLU A O 1
ATOM 1600 N N . HIS A 1 202 ? 12.984 14.696 -10.208 1.00 90.12 202 HIS A N 1
ATOM 1601 C CA . HIS A 1 202 ? 11.728 15.204 -9.666 1.00 90.12 202 HIS A CA 1
ATOM 1602 C C . HIS A 1 202 ? 11.008 14.168 -8.788 1.00 90.12 202 HIS A C 1
ATOM 1604 O O . HIS A 1 202 ? 10.407 14.535 -7.777 1.00 90.12 202 HIS A O 1
ATOM 1610 N N . VAL A 1 203 ? 11.117 12.877 -9.129 1.00 91.19 203 VAL A N 1
ATOM 1611 C CA . VAL A 1 203 ? 10.618 11.769 -8.297 1.00 91.19 203 VAL A CA 1
ATOM 1612 C C . VAL A 1 203 ? 11.292 11.793 -6.922 1.00 91.19 203 VAL A C 1
ATOM 1614 O O . VAL A 1 203 ? 10.605 11.801 -5.900 1.00 91.19 203 VAL A O 1
ATOM 1617 N N . TYR A 1 204 ? 12.626 11.871 -6.879 1.00 91.56 204 TYR A N 1
ATOM 1618 C CA . TYR A 1 204 ? 13.362 11.881 -5.611 1.00 91.56 204 TYR A CA 1
ATOM 1619 C C . TYR A 1 204 ? 13.177 13.168 -4.812 1.00 91.56 204 TYR A C 1
ATOM 1621 O O . TYR A 1 204 ? 13.084 13.103 -3.589 1.00 91.56 204 TYR A O 1
ATOM 1629 N N . LEU A 1 205 ? 13.085 14.324 -5.473 1.00 93.38 205 LEU A N 1
ATOM 1630 C CA . LEU A 1 205 ? 12.773 15.584 -4.797 1.00 93.38 205 LEU A CA 1
ATOM 1631 C C . LEU A 1 205 ? 11.387 15.525 -4.148 1.00 93.38 205 LEU A C 1
ATOM 1633 O O . LEU A 1 205 ? 11.255 15.838 -2.971 1.00 93.38 205 LEU A O 1
ATOM 1637 N N . THR A 1 206 ? 10.384 15.018 -4.870 1.00 92.25 206 THR A N 1
ATOM 1638 C CA . THR A 1 206 ? 9.028 14.835 -4.331 1.00 92.25 206 THR A CA 1
ATOM 1639 C C . THR A 1 206 ? 9.026 13.896 -3.125 1.00 92.25 206 THR A C 1
ATOM 1641 O O . THR A 1 206 ? 8.366 14.184 -2.124 1.00 92.25 206 THR A O 1
ATOM 1644 N N . ALA A 1 207 ? 9.770 12.788 -3.193 1.00 93.25 207 ALA A N 1
ATOM 1645 C CA . ALA A 1 207 ? 9.918 11.876 -2.063 1.00 93.25 207 ALA A CA 1
ATOM 1646 C C . ALA A 1 207 ? 10.564 12.570 -0.866 1.00 93.25 207 ALA A C 1
ATOM 1648 O O . ALA A 1 207 ? 10.010 12.532 0.230 1.00 93.25 207 ALA A O 1
ATOM 1649 N N . ARG A 1 208 ? 11.698 13.245 -1.082 1.00 94.62 208 ARG A N 1
ATOM 1650 C CA . ARG A 1 208 ? 12.413 13.987 -0.042 1.00 94.62 208 ARG A CA 1
ATOM 1651 C C . ARG A 1 208 ? 11.494 14.992 0.640 1.00 94.62 208 ARG A C 1
ATOM 1653 O O . ARG A 1 208 ? 11.392 14.973 1.859 1.00 94.62 208 ARG A O 1
ATOM 1660 N N . ASP A 1 209 ? 10.813 15.831 -0.131 1.00 94.56 209 ASP A N 1
ATOM 1661 C CA . ASP A 1 209 ? 9.961 16.891 0.407 1.00 94.56 209 ASP A CA 1
ATOM 1662 C C . ASP A 1 209 ? 8.764 16.300 1.179 1.00 94.56 209 ASP A C 1
ATOM 1664 O O . ASP A 1 209 ? 8.408 16.795 2.248 1.00 94.56 209 ASP A O 1
ATOM 1668 N N . SER A 1 210 ? 8.203 15.178 0.706 1.00 93.12 210 SER A N 1
ATOM 1669 C CA . SER A 1 210 ? 7.139 14.445 1.411 1.00 93.12 210 SER A CA 1
ATOM 1670 C C . SER A 1 210 ? 7.627 13.848 2.736 1.00 93.12 210 SER A C 1
ATOM 1672 O O . SER A 1 210 ? 6.944 13.968 3.751 1.00 93.12 210 SER A O 1
ATOM 1674 N N . TYR A 1 211 ? 8.816 13.237 2.756 1.00 93.75 211 TYR A N 1
ATOM 1675 C CA . TYR A 1 211 ? 9.410 12.700 3.983 1.00 93.75 211 TYR A CA 1
ATOM 1676 C C . TYR A 1 211 ? 9.785 13.800 4.974 1.00 93.75 211 TYR A C 1
ATOM 1678 O O . TYR A 1 211 ? 9.545 13.641 6.165 1.00 93.75 211 TYR A O 1
ATOM 1686 N N . VAL A 1 212 ? 10.318 14.931 4.503 1.00 95.19 212 VAL A N 1
ATOM 1687 C CA . VAL A 1 212 ? 10.609 16.094 5.355 1.00 95.19 212 VAL A CA 1
ATOM 1688 C C . VAL A 1 212 ? 9.325 16.618 5.997 1.00 95.19 212 VAL A C 1
ATOM 1690 O O . VAL A 1 212 ? 9.304 16.837 7.206 1.00 95.19 212 VAL A O 1
ATOM 1693 N N . ALA A 1 213 ? 8.240 16.751 5.228 1.00 91.81 213 ALA A N 1
ATOM 1694 C CA . ALA A 1 213 ? 6.950 17.176 5.765 1.00 91.81 213 ALA A CA 1
ATOM 1695 C C . ALA A 1 213 ? 6.430 16.205 6.842 1.00 91.81 213 ALA A C 1
ATOM 1697 O O . ALA A 1 213 ? 6.047 16.639 7.928 1.00 91.81 213 ALA A O 1
ATOM 1698 N N . LEU A 1 214 ? 6.485 14.893 6.586 1.00 90.00 214 LEU A N 1
ATOM 1699 C CA . LEU A 1 214 ? 6.068 13.872 7.555 1.00 90.00 214 LEU A CA 1
ATOM 1700 C C . LEU A 1 214 ? 6.938 13.866 8.818 1.00 90.00 214 LEU A C 1
ATOM 1702 O O . LEU A 1 214 ? 6.401 13.779 9.920 1.00 90.00 214 LEU A O 1
ATOM 1706 N N . ASN A 1 215 ? 8.257 14.005 8.673 1.00 91.12 215 ASN A N 1
ATOM 1707 C CA . ASN A 1 215 ? 9.184 14.053 9.802 1.00 91.12 215 ASN A CA 1
ATOM 1708 C C . ASN A 1 215 ? 8.963 15.303 10.654 1.00 91.12 215 ASN A C 1
ATOM 1710 O O . ASN A 1 215 ? 8.852 15.188 11.868 1.00 91.12 215 ASN A O 1
ATOM 1714 N N . SER A 1 216 ? 8.805 16.474 10.031 1.00 90.94 216 SER A N 1
ATOM 1715 C CA . SER A 1 216 ? 8.525 17.716 10.764 1.00 90.94 216 SER A CA 1
ATOM 1716 C C . SER A 1 216 ? 7.226 17.637 11.572 1.00 90.94 216 SER A C 1
ATOM 1718 O O . SER A 1 216 ? 7.140 18.165 12.677 1.00 90.94 216 SER A O 1
ATOM 1720 N N . PHE A 1 217 ? 6.219 16.928 11.053 1.00 86.62 217 PHE A N 1
ATOM 1721 C CA . PHE A 1 217 ? 4.972 16.709 11.772 1.00 86.62 217 PHE A CA 1
ATOM 1722 C C . PHE A 1 217 ? 5.135 15.714 12.930 1.00 86.62 217 PHE A C 1
ATOM 1724 O O . PHE A 1 217 ? 4.574 15.934 14.000 1.00 86.62 217 PHE A O 1
ATOM 1731 N N . LEU A 1 218 ? 5.915 14.644 12.744 1.00 86.00 218 LEU A N 1
ATOM 1732 C CA . LEU A 1 218 ? 6.250 13.710 13.823 1.00 86.00 218 LEU A CA 1
ATOM 1733 C C . LEU A 1 218 ? 7.006 14.404 14.960 1.00 86.00 218 LEU A C 1
ATOM 1735 O O . LEU A 1 218 ? 6.660 14.208 16.121 1.00 86.00 218 LEU A O 1
ATOM 1739 N N . GLU A 1 219 ? 7.990 15.240 14.634 1.00 88.00 219 GLU A N 1
ATOM 1740 C CA . GLU A 1 219 ? 8.759 16.023 15.610 1.00 88.00 219 GLU A CA 1
ATOM 1741 C C . GLU A 1 219 ? 7.888 17.022 16.382 1.00 88.00 219 GLU A C 1
ATOM 1743 O O . GLU A 1 219 ? 8.145 17.289 17.553 1.00 88.00 219 GLU A O 1
ATOM 1748 N N . ALA A 1 220 ? 6.839 17.551 15.747 1.00 85.94 220 ALA A N 1
ATOM 1749 C CA . ALA A 1 220 ? 5.883 18.452 16.383 1.00 85.94 220 ALA A CA 1
ATOM 1750 C C . ALA A 1 220 ? 4.857 17.737 17.286 1.00 85.94 220 ALA A C 1
ATOM 1752 O O . ALA A 1 220 ? 4.097 18.405 17.988 1.00 85.94 220 ALA A O 1
ATOM 1753 N N . SER A 1 221 ? 4.787 16.403 17.252 1.00 80.62 221 SER A N 1
ATOM 1754 C CA . SER A 1 221 ? 3.822 15.625 18.032 1.00 80.62 221 SER A CA 1
ATOM 1755 C C . SER A 1 221 ? 4.396 15.189 19.388 1.00 80.62 221 SER A C 1
ATOM 1757 O O . SER A 1 221 ? 5.520 14.706 19.473 1.00 80.62 221 SER A O 1
ATOM 1759 N N . ASP A 1 222 ? 3.605 15.303 20.462 1.00 70.75 222 ASP A N 1
ATOM 1760 C CA . ASP A 1 222 ? 4.015 14.978 21.845 1.00 70.75 222 ASP A CA 1
ATOM 1761 C C . ASP A 1 222 ? 4.053 13.456 22.147 1.00 70.75 222 ASP A C 1
ATOM 1763 O O . ASP A 1 222 ? 3.685 12.998 23.233 1.00 70.75 222 ASP A O 1
ATOM 1767 N N . GLY A 1 223 ? 4.461 12.611 21.194 1.00 73.62 223 GLY A N 1
ATOM 1768 C CA . GLY A 1 223 ? 4.533 11.167 21.426 1.00 73.62 223 GLY A CA 1
ATOM 1769 C C . GLY A 1 223 ? 5.142 10.335 20.295 1.00 73.62 223 GLY A C 1
ATOM 1770 O O . GLY A 1 223 ? 5.549 10.863 19.267 1.00 73.62 223 GLY A O 1
ATOM 1771 N N . PRO A 1 224 ? 5.216 9.001 20.474 1.00 74.25 224 PRO A N 1
ATOM 1772 C CA . PRO A 1 224 ? 5.816 8.093 19.492 1.00 74.25 224 PRO A CA 1
ATOM 1773 C C . PRO A 1 224 ? 4.949 7.863 18.239 1.00 74.25 224 PRO A C 1
ATOM 1775 O O . PRO A 1 224 ? 5.398 7.196 17.306 1.00 74.25 224 PRO A O 1
ATOM 1778 N N . TYR A 1 225 ? 3.708 8.359 18.218 1.00 74.69 225 TYR A N 1
ATOM 1779 C CA . TYR A 1 225 ? 2.798 8.303 17.074 1.00 74.69 225 TYR A CA 1
ATOM 1780 C C . TYR A 1 225 ? 2.425 9.714 16.619 1.00 74.69 225 TYR A C 1
ATOM 1782 O O . TYR A 1 225 ? 2.401 10.638 17.424 1.00 74.69 225 TYR A O 1
ATOM 1790 N N . PHE A 1 226 ? 2.005 9.834 15.354 1.00 70.06 226 PHE A N 1
ATOM 1791 C CA . PHE A 1 226 ? 1.541 11.079 14.719 1.00 70.06 226 PHE A CA 1
ATOM 1792 C C . PHE A 1 226 ? 0.557 11.901 15.571 1.00 70.06 226 PHE A C 1
ATOM 1794 O O . PHE A 1 226 ? 0.532 13.121 15.476 1.00 70.06 226 PHE A O 1
ATOM 1801 N N . PHE A 1 227 ? -0.250 11.249 16.411 1.00 73.31 227 PHE A N 1
ATOM 1802 C CA . PHE A 1 227 ? -1.231 11.907 17.278 1.00 73.31 227 PHE A CA 1
ATOM 1803 C C . PHE A 1 227 ? -0.997 11.603 18.770 1.00 73.31 227 PHE A C 1
ATOM 1805 O O . PHE A 1 227 ? -1.946 11.469 19.545 1.00 73.31 227 PHE A O 1
ATOM 1812 N N . GLY A 1 228 ? 0.269 11.469 19.182 1.00 66.56 228 GLY A N 1
ATOM 1813 C CA . GLY A 1 228 ? 0.674 11.283 20.575 1.00 66.56 228 GLY A CA 1
ATOM 1814 C C . GLY A 1 228 ? 0.828 9.812 20.971 1.00 66.56 228 GLY A C 1
ATOM 1815 O O . GLY A 1 228 ? 1.657 9.088 20.425 1.00 66.56 228 GLY A O 1
ATOM 1816 N N . THR A 1 229 ? 0.066 9.351 21.965 1.00 56.69 229 THR A N 1
ATOM 1817 C CA . THR A 1 229 ? 0.271 8.042 22.624 1.00 56.69 229 THR A CA 1
ATOM 1818 C C . THR A 1 229 ? -0.537 6.884 22.033 1.00 56.69 229 THR A C 1
ATOM 1820 O O . THR A 1 229 ? -0.394 5.750 22.490 1.00 56.69 229 THR A O 1
ATOM 1823 N N . LYS A 1 230 ? -1.386 7.133 21.028 1.00 58.97 230 LYS A N 1
ATOM 1824 C CA . LYS A 1 230 ? -2.333 6.141 20.494 1.00 58.97 230 LYS A CA 1
ATOM 1825 C C . LYS A 1 230 ? -2.011 5.762 19.049 1.00 58.97 230 LYS A C 1
ATOM 1827 O O . LYS A 1 230 ? -1.663 6.613 18.237 1.00 58.97 230 LYS A O 1
ATOM 1832 N N . TYR A 1 231 ? -2.158 4.476 18.743 1.00 56.78 231 TYR A N 1
ATOM 1833 C CA . TYR A 1 231 ? -1.965 3.913 17.408 1.00 56.78 231 TYR A CA 1
ATOM 1834 C C . TYR A 1 231 ? -3.064 4.410 16.463 1.00 56.78 231 TYR A C 1
ATOM 1836 O O . TYR A 1 231 ? -4.241 4.161 16.713 1.00 56.78 231 TYR A O 1
ATOM 1844 N N . VAL A 1 232 ? -2.682 5.094 15.384 1.00 59.31 232 VAL A N 1
ATOM 1845 C CA . VAL A 1 232 ? -3.609 5.592 14.356 1.00 59.31 232 VAL A CA 1
ATOM 1846 C C . VAL A 1 232 ? -3.189 5.047 12.994 1.00 59.31 232 VAL A C 1
ATOM 1848 O O . VAL A 1 232 ? -2.018 4.753 12.745 1.00 59.31 232 VAL A O 1
ATOM 1851 N N . ARG A 1 233 ? -4.143 4.941 12.073 1.00 51.53 233 ARG A N 1
ATOM 1852 C CA . ARG A 1 233 ? -3.962 4.449 10.707 1.00 51.53 233 ARG A CA 1
ATOM 1853 C C . ARG A 1 233 ? -2.748 4.999 9.923 1.00 51.53 233 ARG A C 1
ATOM 1855 O O . ARG A 1 233 ? -2.081 4.181 9.294 1.00 51.53 233 ARG A O 1
ATOM 1862 N N . PRO A 1 234 ? -2.379 6.299 9.937 1.00 50.62 234 PRO A N 1
ATOM 1863 C CA . PRO A 1 234 ? -1.208 6.762 9.190 1.00 50.62 234 PRO A CA 1
ATOM 1864 C C . PRO A 1 234 ? 0.115 6.240 9.774 1.00 50.62 234 PRO A C 1
ATOM 1866 O O . PRO A 1 234 ? 1.069 6.048 9.025 1.00 50.62 234 PRO A O 1
ATOM 1869 N N . SER A 1 235 ? 0.164 5.886 11.065 1.00 45.28 235 SER A N 1
ATOM 1870 C CA . SER A 1 235 ? 1.314 5.182 11.654 1.00 45.28 235 SER A CA 1
ATOM 1871 C C . SER A 1 235 ? 1.496 3.766 11.097 1.00 45.28 235 SER A C 1
ATOM 1873 O O . SER A 1 235 ? 2.605 3.241 11.129 1.00 45.28 235 SER A O 1
ATOM 1875 N N . CYS A 1 236 ? 0.432 3.153 10.569 1.00 47.84 236 CYS A N 1
ATOM 1876 C CA . CYS A 1 236 ? 0.476 1.817 9.970 1.00 47.84 236 CYS A CA 1
ATOM 1877 C C . CYS A 1 236 ? 1.185 1.818 8.608 1.00 47.84 236 CYS A C 1
ATOM 1879 O O . CYS A 1 236 ? 1.753 0.804 8.222 1.00 47.84 236 CYS A O 1
ATOM 1881 N N . LEU A 1 237 ? 1.152 2.948 7.891 1.00 47.09 237 LEU A N 1
ATOM 1882 C CA . LEU A 1 237 ? 1.735 3.085 6.552 1.00 47.09 237 LEU A CA 1
ATOM 1883 C C . LEU A 1 237 ? 3.237 3.401 6.570 1.00 47.09 237 LEU A C 1
ATOM 1885 O O . LEU A 1 237 ? 3.914 3.153 5.580 1.00 47.09 237 LEU A O 1
ATOM 1889 N N . LEU A 1 238 ? 3.756 3.959 7.669 1.00 43.66 238 LEU A N 1
ATOM 1890 C CA . LEU A 1 238 ? 5.125 4.491 7.744 1.00 43.66 238 LEU A CA 1
ATOM 1891 C C . LEU A 1 238 ? 6.074 3.666 8.625 1.00 43.66 238 LEU A C 1
ATOM 1893 O O . LEU A 1 238 ? 7.257 3.978 8.702 1.00 43.66 238 LEU A O 1
ATOM 1897 N N . ARG A 1 239 ? 5.575 2.612 9.282 1.00 31.30 239 ARG A N 1
ATOM 1898 C CA . ARG A 1 239 ? 6.375 1.699 10.112 1.00 31.30 239 ARG A CA 1
ATOM 1899 C C . ARG A 1 239 ? 6.388 0.289 9.514 1.00 31.30 239 ARG A C 1
ATOM 1901 O O . ARG A 1 239 ? 5.968 -0.667 10.167 1.00 31.30 239 ARG A O 1
ATOM 1908 N N . VAL A 1 240 ? 6.833 0.205 8.261 1.00 32.66 240 VAL A N 1
ATOM 1909 C CA . VAL A 1 240 ? 7.156 -1.032 7.531 1.00 32.66 240 VAL A CA 1
ATOM 1910 C C . VAL A 1 240 ? 8.633 -1.002 7.185 1.00 32.66 240 VAL A C 1
ATOM 1912 O O . VAL A 1 240 ? 9.081 0.060 6.701 1.00 32.66 240 VAL A O 1
#

Secondary structure (DSSP, 8-state):
------SSSSS----PPPTTGGGSPPHHHHHH-TTTT-TTT-PPPPPHHHH-TT---EEEESS--HHHHHHHHHTT--PEEEE-SSSEETTTEESPEEEETTEEEEGGGHHHHHHHHT--SSTTS-HHHHHHHHHHHHHIIIIIHHHHHIIIII-HHHIIIIIHHHHHHHSPTTHHHHHHHHHHHHHHHHHHHSTT--SHHHHHHHHHHHHHHHHHHHHTSSSSBTTBSS--HHHHHH--

Sequence (240 aa):
MTDIGGGLLNEVDLSFPDRNDTLLPTDRSKAANPRSFGRKVRVLPKTSAELGSDARPSLHQFFPAWDVQAYARFAEIKLHMVNSQYPEYETTGALPQLNDGHFLVPAGDIILHLQTYYKDLDAPLTDKQRAESIAFRALVQEKLARVLDYCQWVDPITYSEVTRPAVQRVMPFPLNRVVPKLLHARHTAAFHASTSLLSKEHVYLTARDSYVALNSFLEASDGPYFFGTKYVRPSCLLRV

pLDDT: mean 79.16, std 15.89, range [31.3, 95.19]